Protein AF-A0A6I9PYE1-F1 (afdb_monomer)

Nearest PDB structures (foldseek):
  6dks-assembly1_G  TM=9.688E-01  e=2.027E-34  Mus musculus
  4j2x-assembly1_A  TM=9.745E-01  e=4.101E-34  Mus musculus
  7rti-assembly1_C  TM=9.726E-01  e=7.380E-34  Mus musculus
  6wqu-assembly1_C  TM=9.662E-01  e=8.300E-34  Mus musculus
  5e24-assembly2_E  TM=9.401E-01  e=1.253E-28  Drosophila melanogaster

Foldseek 3Di:
DDDDDPDPPDDDPDDDDDDPVNVVVCVVQVQDWDKDKDFDQAAAADEDPDFDWGPPFIKIFTDGNNLVVQLVVVVVVPDDNQQSDKWKWKDQPDPVDDTHTFDCVVHRMGTDGRDHHYPVDPDQKTWMWMWMDGSVRHGPGIDTHPIHGYDHDDDPDDDDVVCVSPDDDAFAWDWDWDDPPNDLQRIWTFDDDPNDTDTHSGDIDIAGHHDDPDPPVVVDPVLVVVLVCLQCVVVPVDGDPVSVVVSSVSCSVVVDPVPPVPVPDDDDDD

Secondary structure (DSSP, 8-state):
---------PPPPPPPPPPHHHHHHHHHH----EEEEE--SEEEPP-TT-----SSPPEEEEESTHHHHHHHHHHHTT--HHHHSEEEEEE-S-TTSPPEEE--TT-SEEE-TT----TT---SEE--EEEEEETT--EEEEEEPPPEEEESS---SPPPTT-GGGSPPTTEEE--EE-GGG-GGG-EEEEEETTEEEEESS----EEE---S-GGG---HHHHHHHHHSSSSS-SSS--HHHHHHHHHHHHHHT-GGGGGGS-------

Organism: NCBI:txid8208

pLDDT: mean 79.08, std 19.74, range [29.95, 97.75]

InterPro domains:
  IPR001751 S100/Calcium binding protein 7/8-like, conserved site [PS00303] (227-248)
  IPR002048 EF-hand domain [PS50222] (219-254)
  IPR002048 EF-hand domain [SM00054] (223-251)
  IPR008967 p53-like transcription factor, DNA-binding domain superfamily [SSF49417] (17-165)
  IPR011992 EF-hand domain pair [SSF47473] (212-262)
  IPR015350 Beta-trefoil DNA-binding domain [SM01268] (166-269)
  IPR015351 RBP-J/Cbf11/Cbf12, DNA binding [PF09271] (35-165)
  IPR015351 RBP-J/Cbf11/Cbf12, DNA binding [SM01267] (34-165)
  IPR018247 EF-Hand 1, calcium-binding site [PS00018] (232-244)
  IPR034325 S-100 [cd00213] (211-259)
  IPR036358 Beta-trefoil domain superfamily [SSF110217] (163-220)
  IPR037095 RBP-J/Cbf11, DNA binding domain superfamily [G3DSA:2.60.40.1450] (15-180)
  IPR040159 Suppressor of hairless-like [PTHR10665] (13-248)

Radius of gyration: 25.14 Å; Cα contacts (8 Å, |Δi|>4): 356; chains: 1; bounding box: 66×53×92 Å

Solvent-accessible surface area (backbone atoms only — not comparable to full-atom values): 16482 Å² total; per-residue (Å²): 136,82,85,81,82,81,75,78,78,78,77,76,78,77,85,81,77,89,46,74,65,60,52,53,53,44,73,73,66,64,56,45,70,42,81,45,72,50,64,55,63,54,40,54,44,13,58,87,89,52,81,40,47,42,76,66,46,34,31,44,34,60,40,56,62,20,52,58,56,49,33,57,48,37,44,74,74,69,41,52,74,67,32,43,35,68,42,39,28,42,29,67,76,50,91,92,51,79,62,45,78,42,72,36,82,101,38,57,49,33,67,48,68,79,47,62,45,56,61,86,59,81,63,63,56,44,36,42,36,38,42,33,26,28,55,71,68,48,75,74,46,77,46,72,44,72,73,23,37,56,38,79,68,87,78,89,62,86,79,55,79,91,52,55,89,80,55,86,57,65,74,38,73,48,71,52,70,48,57,56,92,80,36,77,88,54,35,26,16,43,25,75,57,95,94,38,80,44,73,30,77,85,52,69,36,77,42,74,42,70,74,75,94,46,76,81,73,61,80,45,72,66,57,52,50,50,55,59,55,54,36,42,78,84,66,80,85,62,73,45,77,67,28,49,51,48,48,56,49,52,50,56,53,71,74,34,77,84,58,64,73,76,81,68,80,72,89,75,85,130

Structure (mmCIF, N/CA/C/O backbone):
data_AF-A0A6I9PYE1-F1
#
_entry.id   AF-A0A6I9PYE1-F1
#
loop_
_atom_site.group_PDB
_atom_site.id
_atom_site.type_symbol
_atom_site.label_atom_id
_atom_site.label_alt_id
_atom_site.label_comp_id
_atom_site.label_asym_id
_atom_site.label_entity_id
_atom_site.label_seq_id
_atom_site.pdbx_PDB_ins_code
_atom_site.Cartn_x
_atom_site.Cartn_y
_atom_site.Cartn_z
_atom_site.occupancy
_atom_site.B_iso_or_equiv
_atom_site.auth_seq_id
_atom_site.auth_comp_id
_atom_site.auth_asym_id
_atom_site.auth_atom_id
_atom_site.pdbx_PDB_model_num
ATOM 1 N N . MET A 1 1 ? 6.463 28.218 51.437 1.00 40.19 1 MET A N 1
ATOM 2 C CA . MET A 1 1 ? 6.459 26.802 51.011 1.00 40.19 1 MET A CA 1
ATOM 3 C C . MET A 1 1 ? 5.217 26.577 50.171 1.00 40.19 1 MET A C 1
ATOM 5 O O . MET A 1 1 ? 4.123 26.737 50.693 1.00 40.19 1 MET A O 1
ATOM 9 N N . ALA A 1 2 ? 5.377 26.322 48.872 1.00 33.31 2 ALA A N 1
ATOM 10 C CA . ALA A 1 2 ? 4.262 25.962 47.998 1.00 33.31 2 ALA A CA 1
ATOM 11 C C . ALA A 1 2 ? 3.848 24.501 48.268 1.00 33.31 2 ALA A C 1
ATOM 13 O O . ALA A 1 2 ? 4.728 23.681 48.548 1.00 33.31 2 ALA A O 1
ATOM 14 N N . PRO A 1 3 ? 2.550 24.157 48.216 1.00 36.69 3 PRO A N 1
ATOM 15 C CA . PRO A 1 3 ? 2.106 22.791 48.445 1.00 36.69 3 PRO A CA 1
ATOM 16 C C . PRO A 1 3 ? 2.502 21.905 47.259 1.00 36.69 3 PRO A C 1
ATOM 18 O O . PRO A 1 3 ? 2.224 22.214 46.101 1.00 36.69 3 PRO A O 1
ATOM 21 N N . VAL A 1 4 ? 3.162 20.791 47.565 1.00 40.31 4 VAL A N 1
ATOM 22 C CA . VAL A 1 4 ? 3.481 19.734 46.605 1.00 40.31 4 VAL A CA 1
ATOM 23 C C . VAL A 1 4 ? 2.204 18.934 46.357 1.00 40.31 4 VAL A C 1
ATOM 25 O O . VAL A 1 4 ? 1.748 18.195 47.227 1.00 40.31 4 VAL A O 1
ATOM 28 N N . VAL A 1 5 ? 1.614 19.086 45.172 1.00 42.41 5 VAL A N 1
ATOM 29 C CA . VAL A 1 5 ? 0.536 18.213 44.698 1.00 42.41 5 VAL A CA 1
ATOM 30 C C . VAL A 1 5 ? 1.175 16.911 44.222 1.00 42.41 5 VAL A C 1
ATOM 32 O O . VAL A 1 5 ? 1.746 16.842 43.135 1.00 42.41 5 VAL A O 1
ATOM 35 N N . THR A 1 6 ? 1.105 15.866 45.043 1.00 43.72 6 THR A N 1
ATOM 36 C CA . THR A 1 6 ? 1.472 14.505 44.642 1.00 43.72 6 THR A CA 1
ATOM 37 C C . THR A 1 6 ? 0.325 13.895 43.835 1.00 43.72 6 THR A C 1
ATOM 39 O O . THR A 1 6 ? -0.567 13.230 44.357 1.00 43.72 6 THR A O 1
ATOM 42 N N . GLY A 1 7 ? 0.323 14.148 42.525 1.00 39.75 7 GLY A N 1
ATOM 43 C CA . GLY A 1 7 ? -0.554 13.441 41.595 1.00 39.75 7 GLY A CA 1
ATOM 44 C C . GLY A 1 7 ? -0.230 11.947 41.613 1.00 39.75 7 GLY A C 1
ATOM 45 O O . GLY A 1 7 ? 0.878 11.545 41.262 1.00 39.75 7 GLY A O 1
ATOM 46 N N . LYS A 1 8 ? -1.186 11.115 42.042 1.00 45.00 8 LYS A N 1
ATOM 47 C CA . LYS A 1 8 ? -1.098 9.658 41.901 1.00 45.00 8 LYS A CA 1
ATOM 48 C C . LYS A 1 8 ? -1.030 9.334 40.408 1.00 45.00 8 LYS A C 1
ATOM 50 O O . LYS A 1 8 ? -2.001 9.550 39.688 1.00 45.00 8 LYS A O 1
ATOM 55 N N . PHE A 1 9 ? 0.111 8.825 39.949 1.00 46.19 9 PHE A N 1
ATOM 56 C CA . PHE A 1 9 ? 0.217 8.198 38.636 1.00 46.19 9 PHE A CA 1
ATOM 57 C C . PHE A 1 9 ? -0.792 7.046 38.586 1.00 46.19 9 PHE A C 1
ATOM 59 O O . PHE A 1 9 ? -0.679 6.096 39.356 1.00 46.19 9 PHE A O 1
ATOM 66 N N . GLY A 1 10 ? -1.814 7.170 37.737 1.00 48.38 10 GLY A N 1
ATOM 67 C CA . GLY A 1 10 ? -2.832 6.140 37.562 1.00 48.38 10 GLY A CA 1
ATOM 68 C C . GLY A 1 10 ? -2.191 4.823 37.135 1.00 48.38 10 GLY A C 1
ATOM 69 O O . GLY A 1 10 ? -1.483 4.766 36.127 1.00 48.38 10 GLY A O 1
ATOM 70 N N . GLU A 1 11 ? -2.422 3.770 37.916 1.00 48.75 11 GLU A N 1
ATOM 71 C CA . GLU A 1 11 ? -2.054 2.405 37.556 1.00 48.75 11 GLU A CA 1
ATOM 72 C C . GLU A 1 11 ? -2.730 2.041 36.230 1.00 48.75 11 GLU A C 1
ATOM 74 O O . GLU A 1 11 ? -3.944 2.188 36.071 1.00 48.75 11 GLU A O 1
ATOM 79 N N . ARG A 1 12 ? -1.950 1.573 35.249 1.00 54.62 12 ARG A N 1
ATOM 80 C CA . ARG A 1 12 ? -2.529 1.003 34.029 1.00 54.62 12 ARG A CA 1
ATOM 81 C C . ARG A 1 12 ? -3.329 -0.243 34.431 1.00 54.62 12 ARG A C 1
ATOM 83 O O . ARG A 1 12 ? -2.751 -1.107 35.094 1.00 54.62 12 ARG A O 1
ATOM 90 N N . PRO A 1 13 ? -4.611 -0.366 34.042 1.00 62.09 13 PRO A N 1
ATOM 91 C CA . PRO A 1 13 ? -5.401 -1.544 34.370 1.00 62.09 13 PRO A CA 1
ATOM 92 C C . PRO A 1 13 ? -4.694 -2.809 33.880 1.00 62.09 13 PRO A C 1
ATOM 94 O O . PRO A 1 13 ? -4.136 -2.836 32.779 1.00 62.09 13 PRO A O 1
ATOM 97 N N . GLN A 1 14 ? -4.686 -3.848 34.719 1.00 68.38 14 GLN A N 1
ATOM 98 C CA . GLN A 1 14 ? -4.043 -5.112 34.374 1.00 68.38 14 GLN A CA 1
ATOM 99 C C . GLN A 1 14 ? -4.674 -5.698 33.100 1.00 68.38 14 GLN A C 1
ATOM 101 O O . GLN A 1 14 ? -5.897 -5.652 32.940 1.00 68.38 14 GLN A O 1
ATOM 106 N N . PRO A 1 15 ? -3.867 -6.262 32.185 1.00 80.62 15 PRO A N 1
ATOM 107 C CA . PRO A 1 15 ? -4.380 -6.818 30.943 1.00 80.62 15 PRO A CA 1
ATOM 108 C C . PRO A 1 15 ? -5.306 -8.008 31.226 1.00 80.62 15 PRO A C 1
ATOM 110 O O . PRO A 1 15 ? -4.900 -9.013 31.812 1.00 80.62 15 PRO A O 1
ATOM 113 N N . LEU A 1 16 ? -6.559 -7.904 30.782 1.00 88.19 16 LEU A N 1
ATOM 114 C CA . LEU A 1 16 ? -7.545 -8.979 30.885 1.00 88.19 16 LEU A CA 1
ATOM 115 C C . LEU A 1 16 ? -7.177 -10.125 29.931 1.00 88.19 16 LEU A C 1
ATOM 117 O O . LEU A 1 16 ? -6.894 -9.904 28.752 1.00 88.19 16 LEU A O 1
ATOM 121 N N . ARG A 1 17 ? -7.198 -11.368 30.426 1.00 92.88 17 ARG A N 1
ATOM 122 C CA . ARG A 1 17 ? -6.977 -12.557 29.586 1.00 92.88 17 ARG A CA 1
ATOM 123 C C . ARG A 1 17 ? -8.232 -12.865 28.765 1.00 92.88 17 ARG A C 1
ATOM 125 O O . ARG A 1 17 ? -9.351 -12.721 29.252 1.00 92.88 17 ARG A O 1
ATOM 132 N N . LEU A 1 18 ? -8.043 -13.342 27.534 1.00 95.00 18 LEU A N 1
ATOM 133 C CA . LEU A 1 18 ? -9.143 -13.744 26.655 1.00 95.00 18 LEU A CA 1
ATOM 134 C C . LEU A 1 18 ? -9.900 -14.946 27.244 1.00 95.00 18 LEU A C 1
ATOM 136 O O . LEU A 1 18 ? -9.310 -16.001 27.481 1.00 95.00 18 LEU A O 1
ATOM 140 N N . THR A 1 19 ? -11.210 -14.804 27.449 1.00 95.81 19 THR A N 1
ATOM 141 C CA . THR A 1 19 ? -12.070 -15.891 27.936 1.00 95.81 19 THR A CA 1
ATOM 142 C C . THR A 1 19 ? -12.594 -16.750 26.782 1.00 95.81 19 THR A C 1
ATOM 144 O O . THR A 1 19 ? -12.681 -16.313 25.631 1.00 95.81 19 THR A O 1
ATOM 147 N N . ARG A 1 20 ? -13.001 -17.991 27.085 1.00 96.19 20 ARG A N 1
ATOM 148 C CA . ARG A 1 20 ? -13.613 -18.897 26.095 1.00 96.19 20 ARG A CA 1
ATOM 149 C C . ARG A 1 20 ? -14.902 -18.322 25.500 1.00 96.19 20 ARG A C 1
ATOM 151 O O . ARG A 1 20 ? -15.187 -18.548 24.327 1.00 96.19 20 ARG A O 1
ATOM 158 N N . GLU A 1 21 ? -15.676 -17.597 26.302 1.00 96.12 21 GLU A N 1
ATOM 159 C CA . GLU A 1 21 ? -16.903 -16.933 25.862 1.00 96.12 21 GLU A CA 1
ATOM 160 C C . GLU A 1 21 ? -16.607 -15.766 24.916 1.00 96.12 21 GLU A C 1
ATOM 162 O O . GLU A 1 21 ? -17.164 -15.721 23.820 1.00 96.12 21 GLU A O 1
ATOM 167 N N . ALA A 1 22 ? -15.652 -14.898 25.268 1.00 94.12 22 ALA A N 1
ATOM 168 C CA . ALA A 1 22 ? -15.216 -13.807 24.399 1.00 94.12 22 ALA A CA 1
ATOM 169 C C . ALA A 1 22 ? -14.701 -14.332 23.047 1.00 94.12 22 ALA A C 1
ATOM 171 O O . ALA A 1 22 ? -15.071 -13.810 21.996 1.00 94.12 22 ALA A O 1
ATOM 172 N N . MET A 1 23 ? -13.925 -15.423 23.055 1.00 96.31 23 MET A N 1
ATOM 173 C CA . MET A 1 23 ? -13.458 -16.071 21.826 1.00 96.31 23 MET A CA 1
ATOM 174 C C . MET A 1 23 ? -14.610 -16.663 20.999 1.00 96.31 23 MET A C 1
ATOM 176 O O . MET A 1 23 ? -14.616 -16.553 19.775 1.00 96.31 23 MET A O 1
ATOM 180 N N . ARG A 1 24 ? -15.619 -17.266 21.645 1.00 96.75 24 ARG A N 1
ATOM 181 C CA . ARG A 1 24 ? -16.812 -17.779 20.952 1.00 96.75 24 ARG A CA 1
ATOM 182 C C . ARG A 1 24 ? -17.578 -16.651 20.260 1.00 96.75 24 ARG A C 1
ATOM 184 O O . ARG A 1 24 ? -18.009 -16.835 19.125 1.00 96.75 24 ARG A O 1
ATOM 191 N N . ASN A 1 25 ? -17.731 -15.506 20.919 1.00 94.50 25 ASN A N 1
ATOM 192 C CA . ASN A 1 25 ? -18.408 -14.341 20.348 1.00 94.50 25 ASN A CA 1
ATOM 193 C C . ASN A 1 25 ? -17.601 -13.753 19.182 1.00 94.50 25 ASN A C 1
ATOM 195 O O . ASN A 1 25 ? -18.156 -13.513 18.112 1.00 94.50 25 ASN A O 1
ATOM 199 N N . TYR A 1 26 ? -16.277 -13.650 19.333 1.00 94.69 26 TYR A N 1
ATOM 200 C CA . TYR A 1 26 ? -15.384 -13.243 18.249 1.00 94.69 26 TYR A CA 1
ATOM 201 C C . TYR A 1 26 ? -15.519 -14.139 17.008 1.00 94.69 26 TYR A C 1
ATOM 203 O O . TYR A 1 26 ? -15.674 -13.633 15.898 1.00 94.69 26 TYR A O 1
ATOM 211 N N . LEU A 1 27 ? -15.511 -15.466 17.177 1.00 95.44 27 LEU A N 1
ATOM 212 C CA . LEU A 1 27 ? -15.620 -16.406 16.056 1.00 95.44 27 LEU A CA 1
ATOM 213 C C . LEU A 1 27 ? -16.966 -16.325 15.323 1.00 95.44 27 LEU A C 1
ATOM 215 O O . LEU A 1 27 ? -17.006 -16.637 14.134 1.00 95.44 27 LEU A O 1
ATOM 219 N N . LYS A 1 28 ? -18.038 -15.908 16.011 1.00 94.12 28 LYS A N 1
ATOM 220 C CA . LYS A 1 28 ? -19.358 -15.678 15.408 1.00 94.12 28 LYS A CA 1
ATOM 221 C C . LYS A 1 28 ? -19.409 -14.382 14.599 1.00 94.12 28 LYS A C 1
ATOM 223 O O . LYS A 1 28 ? -19.992 -14.375 13.524 1.00 94.12 28 LYS A O 1
ATOM 228 N N . GLU A 1 29 ? -18.828 -13.298 15.112 1.00 91.75 29 GLU A N 1
ATOM 229 C CA . GLU A 1 29 ? -18.977 -11.965 14.510 1.00 91.75 29 GLU A CA 1
ATOM 230 C C . GLU A 1 29 ? -17.858 -11.568 13.541 1.00 91.75 29 GLU A C 1
ATOM 232 O O . GLU A 1 29 ? -18.112 -10.771 12.643 1.00 91.75 29 GLU A O 1
ATOM 237 N N . ARG A 1 30 ? -16.622 -12.053 13.743 1.00 90.81 30 ARG A N 1
ATOM 238 C CA . ARG A 1 30 ? -15.428 -11.709 12.938 1.00 90.81 30 ARG A CA 1
ATOM 239 C C . ARG A 1 30 ? -15.266 -10.202 12.685 1.00 90.81 30 ARG A C 1
ATOM 241 O O . ARG A 1 30 ? -14.981 -9.748 11.580 1.00 90.81 30 ARG A O 1
ATOM 248 N N . GLY A 1 31 ? -15.467 -9.406 13.734 1.00 91.62 31 GLY A N 1
ATOM 249 C CA . GLY A 1 31 ? -15.393 -7.943 13.688 1.00 91.62 31 GLY A CA 1
ATOM 250 C C . GLY A 1 31 ? -13.965 -7.391 13.672 1.00 91.62 31 GLY A C 1
ATOM 251 O O . GLY A 1 31 ? -13.666 -6.499 14.460 1.00 91.62 31 GLY A O 1
ATOM 252 N N . ASP A 1 32 ? -13.085 -7.932 12.831 1.00 94.62 32 ASP A N 1
ATOM 253 C CA . ASP A 1 32 ? -11.664 -7.583 12.794 1.00 94.62 32 ASP A CA 1
ATOM 254 C C . ASP A 1 32 ? -11.405 -6.158 12.265 1.00 94.62 32 ASP A C 1
ATOM 256 O O . ASP A 1 32 ? -12.150 -5.624 11.436 1.00 94.62 32 ASP A O 1
ATOM 260 N N . GLN A 1 33 ? -10.305 -5.559 12.729 1.00 95.62 33 GLN A N 1
ATOM 261 C CA . GLN A 1 33 ? -9.690 -4.360 12.151 1.00 95.62 33 GLN A CA 1
ATOM 262 C C . GLN A 1 33 ? -8.496 -4.799 11.307 1.00 95.62 33 GLN A C 1
ATOM 264 O O . GLN A 1 33 ? -7.481 -5.245 11.839 1.00 95.62 33 GLN A O 1
ATOM 269 N N . THR A 1 34 ? -8.617 -4.698 9.987 1.00 96.19 34 THR A N 1
ATOM 270 C CA . THR A 1 34 ? -7.561 -5.103 9.054 1.00 96.19 34 THR A CA 1
ATOM 271 C C . THR A 1 34 ? -6.919 -3.878 8.420 1.00 96.19 34 THR A C 1
ATOM 273 O O . THR A 1 34 ? -7.619 -3.016 7.891 1.00 96.19 34 THR A O 1
ATOM 276 N N . VAL A 1 35 ? -5.586 -3.827 8.433 1.00 96.88 35 VAL A N 1
ATOM 277 C CA . VAL A 1 35 ? -4.782 -2.869 7.664 1.00 96.88 35 VAL A CA 1
ATOM 278 C C . VAL A 1 35 ? -4.139 -3.619 6.505 1.00 96.88 35 VAL A C 1
ATOM 280 O O . VAL A 1 35 ? -3.405 -4.583 6.719 1.00 96.88 35 VAL A O 1
ATOM 283 N N . MET A 1 36 ? -4.391 -3.184 5.273 1.00 96.56 36 MET A N 1
ATOM 284 C CA . MET A 1 36 ? -3.771 -3.761 4.080 1.00 96.56 36 MET A CA 1
ATOM 285 C C . MET A 1 36 ? -2.894 -2.729 3.383 1.00 96.56 36 MET A C 1
ATOM 287 O O . MET A 1 36 ? -3.369 -1.670 2.987 1.00 96.56 36 MET A O 1
ATOM 291 N N . ILE A 1 37 ? -1.617 -3.066 3.201 1.00 97.44 37 ILE A N 1
ATOM 292 C CA . ILE A 1 37 ? -0.635 -2.239 2.495 1.00 97.44 37 ILE A CA 1
ATOM 293 C C . ILE A 1 37 ? -0.371 -2.883 1.131 1.00 97.44 37 ILE A C 1
ATOM 295 O O . ILE A 1 37 ? 0.295 -3.918 1.055 1.00 97.44 37 ILE A O 1
ATOM 299 N N . LEU A 1 38 ? -0.874 -2.283 0.052 1.00 97.06 38 LEU A N 1
ATOM 300 C CA . LEU A 1 38 ? -0.539 -2.705 -1.309 1.00 97.06 38 LEU A CA 1
ATOM 301 C C . LEU A 1 38 ? 0.615 -1.859 -1.844 1.00 97.06 38 LEU A C 1
ATOM 303 O O . LEU A 1 38 ? 0.643 -0.639 -1.694 1.00 97.06 38 LEU A O 1
ATOM 307 N N . HIS A 1 39 ? 1.588 -2.516 -2.466 1.00 97.75 39 HIS A N 1
ATOM 308 C CA . HIS A 1 39 ? 2.774 -1.872 -3.016 1.00 97.75 39 HIS A CA 1
ATOM 309 C C . HIS A 1 39 ? 3.424 -2.751 -4.092 1.00 97.75 39 HIS A C 1
ATOM 311 O O . HIS A 1 39 ? 3.204 -3.964 -4.148 1.00 97.75 39 HIS A O 1
ATOM 317 N N . ALA A 1 40 ? 4.275 -2.150 -4.923 1.00 97.06 40 ALA A N 1
ATOM 318 C CA . ALA A 1 40 ? 5.116 -2.888 -5.860 1.00 97.06 40 ALA A CA 1
ATOM 319 C C . ALA A 1 40 ? 6.219 -3.679 -5.130 1.00 97.06 40 ALA A C 1
ATOM 321 O O . ALA A 1 40 ? 6.727 -3.259 -4.088 1.00 97.06 40 ALA A O 1
ATOM 322 N N . LYS A 1 41 ? 6.647 -4.811 -5.702 1.00 96.25 41 LYS A N 1
ATOM 323 C CA . LYS A 1 41 ? 7.770 -5.616 -5.172 1.00 96.25 41 LYS A CA 1
ATOM 324 C C . LYS A 1 41 ? 9.144 -4.975 -5.399 1.00 96.25 41 LYS A C 1
ATOM 326 O O . LYS A 1 41 ? 10.119 -5.363 -4.758 1.00 96.25 41 LYS A O 1
ATOM 331 N N . VAL A 1 42 ? 9.231 -4.022 -6.322 1.00 95.31 42 VAL A N 1
ATOM 332 C CA . VAL A 1 42 ? 10.467 -3.336 -6.701 1.00 95.31 42 VAL A CA 1
ATOM 333 C C . VAL A 1 42 ? 10.254 -1.827 -6.692 1.00 95.31 42 VAL A C 1
ATOM 335 O O . VAL A 1 42 ? 9.147 -1.358 -6.945 1.00 95.31 42 VAL A O 1
ATOM 338 N N . ALA A 1 43 ? 11.318 -1.073 -6.435 1.00 96.69 43 ALA A N 1
ATOM 339 C CA . ALA A 1 43 ? 11.322 0.380 -6.529 1.00 96.69 43 ALA A CA 1
ATOM 340 C C . ALA A 1 43 ? 12.578 0.864 -7.254 1.00 96.69 43 ALA A C 1
ATOM 342 O O . ALA A 1 43 ? 13.690 0.414 -6.966 1.00 96.69 43 ALA A O 1
ATOM 343 N N . GLN A 1 44 ? 12.398 1.789 -8.197 1.00 95.50 44 GLN A N 1
ATOM 344 C CA . GLN A 1 44 ? 13.509 2.417 -8.898 1.00 95.50 44 GLN A CA 1
ATOM 345 C C . GLN A 1 44 ? 14.088 3.549 -8.052 1.00 95.50 44 GLN A C 1
ATOM 347 O O . GLN A 1 44 ? 13.350 4.415 -7.588 1.00 95.50 44 GLN A O 1
ATOM 352 N N . LYS A 1 45 ? 15.410 3.559 -7.880 1.00 94.81 45 LYS A N 1
ATOM 353 C CA . LYS A 1 45 ? 16.090 4.642 -7.167 1.00 94.81 45 LYS A CA 1
ATOM 354 C C . LYS A 1 45 ? 16.112 5.943 -7.967 1.00 94.81 45 LYS A C 1
ATOM 356 O O . LYS A 1 45 ? 16.323 5.942 -9.181 1.00 94.81 45 LYS A O 1
ATOM 361 N N . SER A 1 46 ? 15.945 7.039 -7.248 1.00 94.62 46 SER A N 1
ATOM 362 C CA . SER A 1 46 ? 16.255 8.400 -7.668 1.00 94.62 46 SER A CA 1
ATOM 363 C C . SER A 1 46 ? 17.767 8.624 -7.690 1.00 94.62 46 SER A C 1
ATOM 365 O O . SER A 1 46 ? 18.471 8.010 -6.894 1.00 94.62 46 SER A O 1
ATOM 367 N N . TYR A 1 47 ? 18.261 9.491 -8.575 1.00 93.69 47 TYR A N 1
ATOM 368 C CA . TYR A 1 47 ? 19.678 9.860 -8.640 1.00 93.69 47 TYR A CA 1
ATOM 369 C C . TYR A 1 47 ? 19.840 11.375 -8.540 1.00 93.69 47 TYR A C 1
ATOM 371 O O . TYR A 1 47 ? 19.168 12.116 -9.264 1.00 93.69 47 TYR A O 1
ATOM 379 N N . GLY A 1 48 ? 20.749 11.828 -7.675 1.00 93.62 48 GLY A N 1
ATOM 380 C CA . GLY A 1 48 ? 20.972 13.254 -7.447 1.00 93.62 48 GLY A CA 1
ATOM 381 C C . GLY A 1 48 ? 19.697 13.927 -6.937 1.00 93.62 48 GLY A C 1
ATOM 382 O O . GLY A 1 48 ? 19.082 13.460 -5.982 1.00 93.62 48 GLY A O 1
ATOM 383 N N . ASN A 1 49 ? 19.269 14.998 -7.606 1.00 92.81 49 ASN A N 1
ATOM 384 C CA . ASN A 1 49 ? 18.083 15.765 -7.208 1.00 92.81 49 ASN A CA 1
ATOM 385 C C . ASN A 1 49 ? 16.776 15.286 -7.875 1.00 92.81 49 ASN A C 1
ATOM 387 O O . ASN A 1 49 ? 15.708 15.829 -7.588 1.00 92.81 49 ASN A O 1
ATOM 391 N N . GLU A 1 50 ? 16.827 14.291 -8.771 1.00 92.12 50 GLU A N 1
ATOM 392 C CA . GLU A 1 50 ? 15.623 13.737 -9.405 1.00 92.12 50 GLU A CA 1
ATOM 393 C C . GLU A 1 50 ? 14.747 13.012 -8.369 1.00 92.12 50 GLU A C 1
ATOM 395 O O . GLU A 1 50 ? 15.258 12.323 -7.491 1.00 92.12 50 GLU A O 1
ATOM 400 N N . LYS A 1 51 ? 13.415 13.089 -8.495 1.00 92.94 51 LYS A N 1
ATOM 401 C CA . LYS A 1 51 ? 12.479 12.294 -7.684 1.00 92.94 51 LYS A CA 1
ATOM 402 C C . LYS A 1 51 ? 11.695 11.316 -8.555 1.00 92.94 51 LYS A C 1
ATOM 404 O O . LYS A 1 51 ? 10.740 11.690 -9.232 1.00 92.94 51 LYS A O 1
ATOM 409 N N . ARG A 1 52 ? 12.083 10.039 -8.515 1.00 93.88 52 ARG A N 1
ATOM 410 C CA . ARG A 1 52 ? 11.357 8.928 -9.141 1.00 93.88 52 ARG A CA 1
ATOM 411 C C . ARG A 1 52 ? 10.370 8.347 -8.142 1.00 93.88 52 ARG A C 1
ATOM 413 O O . ARG A 1 52 ? 10.721 7.497 -7.326 1.00 93.88 52 ARG A O 1
ATOM 420 N N . PHE A 1 53 ? 9.137 8.837 -8.197 1.00 95.62 53 PHE A N 1
ATOM 421 C CA . PHE A 1 53 ? 8.086 8.341 -7.318 1.00 95.62 53 PHE A CA 1
ATOM 422 C C . PHE A 1 53 ? 7.758 6.872 -7.593 1.00 95.62 53 PHE A C 1
ATOM 424 O O . PHE A 1 53 ? 7.791 6.414 -8.740 1.00 95.62 53 PHE A O 1
ATOM 431 N N . PHE A 1 54 ? 7.425 6.137 -6.535 1.00 96.38 54 PHE A N 1
ATOM 432 C CA . PHE A 1 54 ? 7.010 4.743 -6.632 1.00 96.38 54 PHE A CA 1
ATOM 433 C C . PHE A 1 54 ? 5.749 4.611 -7.490 1.00 96.38 54 PHE A C 1
ATOM 435 O O . PHE A 1 54 ? 4.791 5.369 -7.343 1.00 96.38 54 PHE A O 1
ATOM 442 N N . CYS A 1 55 ? 5.766 3.646 -8.409 1.00 95.25 55 CYS A N 1
ATOM 443 C CA . CYS A 1 55 ? 4.682 3.417 -9.353 1.00 95.25 55 CYS A CA 1
ATOM 444 C C . CYS A 1 55 ? 4.435 1.904 -9.515 1.00 95.25 55 CYS A C 1
ATOM 446 O O . CYS A 1 55 ? 5.372 1.193 -9.887 1.00 95.25 55 CYS A O 1
ATOM 448 N N . PRO A 1 56 ? 3.212 1.411 -9.236 1.00 96.25 56 PRO A N 1
ATOM 449 C CA . PRO A 1 56 ? 2.075 2.159 -8.682 1.00 96.25 56 PRO A CA 1
ATOM 450 C C . PRO A 1 56 ? 2.357 2.727 -7.273 1.00 96.25 56 PRO A C 1
ATOM 452 O O . PRO A 1 56 ? 3.221 2.200 -6.564 1.00 96.25 56 PRO A O 1
ATOM 455 N N . PRO A 1 57 ? 1.680 3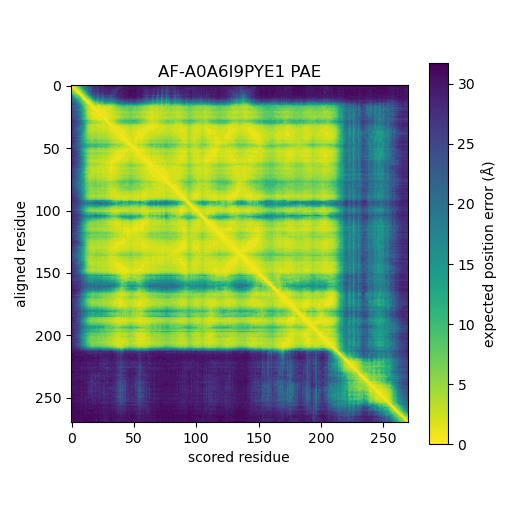.819 -6.868 1.00 97.00 57 PRO A N 1
ATOM 456 C CA . PRO A 1 57 ? 1.884 4.417 -5.555 1.00 97.00 57 PRO A CA 1
ATOM 457 C C . PRO A 1 57 ? 1.427 3.436 -4.466 1.00 97.00 57 PRO A C 1
ATOM 459 O O . PRO A 1 57 ? 0.323 2.894 -4.583 1.00 97.00 57 PRO A O 1
ATOM 462 N N . PRO A 1 58 ? 2.221 3.206 -3.402 1.00 97.62 58 PRO A N 1
ATOM 463 C CA . PRO A 1 58 ? 1.777 2.386 -2.287 1.00 97.62 58 PRO A CA 1
ATOM 464 C C . PRO A 1 58 ? 0.474 2.912 -1.704 1.00 97.62 58 PRO A C 1
ATOM 466 O O . PRO A 1 58 ? 0.273 4.126 -1.622 1.00 97.62 58 PRO A O 1
ATOM 469 N N . CYS A 1 59 ? -0.397 2.014 -1.277 1.00 95.44 59 CYS A N 1
ATOM 470 C CA . CYS A 1 59 ? -1.677 2.396 -0.718 1.00 95.44 59 CYS A CA 1
ATOM 471 C C . CYS A 1 59 ? -2.063 1.562 0.493 1.00 95.44 59 CYS A C 1
ATOM 473 O O . CYS A 1 59 ? -1.701 0.391 0.610 1.00 95.44 59 CYS A O 1
ATOM 475 N N . VAL A 1 60 ? -2.793 2.204 1.397 1.00 96.69 60 VAL A N 1
ATOM 476 C CA . VAL A 1 60 ? -3.224 1.645 2.674 1.00 96.69 60 VAL A CA 1
ATOM 477 C C . VAL A 1 60 ? -4.742 1.588 2.678 1.00 96.69 60 VAL A C 1
ATOM 479 O O . VAL A 1 60 ? -5.383 2.600 2.407 1.00 96.69 60 VAL A O 1
ATOM 482 N N . TYR A 1 61 ? -5.293 0.415 2.985 1.00 95.31 61 TYR A N 1
ATOM 483 C CA . TYR A 1 61 ? -6.724 0.174 3.143 1.00 95.31 61 TYR A CA 1
ATOM 484 C C . TYR A 1 61 ? -7.046 -0.216 4.584 1.00 95.31 61 TYR A C 1
ATOM 486 O O . TYR A 1 61 ? -6.361 -1.062 5.165 1.00 95.31 61 TYR A O 1
ATOM 494 N N . LEU A 1 62 ? -8.125 0.350 5.117 1.00 95.12 62 LEU A N 1
ATOM 495 C CA . LEU A 1 62 ? -8.739 -0.043 6.380 1.00 95.12 62 LEU A CA 1
ATOM 496 C C . LEU A 1 62 ? -9.959 -0.911 6.073 1.00 95.12 62 LEU A C 1
ATOM 498 O O . LEU A 1 62 ? -10.971 -0.432 5.571 1.00 95.12 62 LEU A O 1
ATOM 502 N N . MET A 1 63 ? -9.849 -2.212 6.322 1.00 93.75 63 MET A N 1
ATOM 503 C CA . MET A 1 63 ? -10.890 -3.192 6.009 1.00 93.75 63 MET A CA 1
ATOM 504 C C . MET A 1 63 ? -11.444 -3.840 7.276 1.00 93.75 63 MET A C 1
ATOM 506 O O . MET A 1 63 ? -10.762 -3.928 8.297 1.00 93.75 63 MET A O 1
ATOM 510 N N . GLY A 1 64 ? -12.670 -4.350 7.176 1.00 93.44 64 GLY A N 1
ATOM 511 C CA . GLY A 1 64 ? -13.362 -5.026 8.269 1.00 93.44 64 GLY A CA 1
ATOM 512 C C . GLY A 1 64 ? -14.253 -4.087 9.080 1.00 93.44 64 GLY A C 1
ATOM 513 O O . GLY A 1 64 ? -13.963 -2.905 9.271 1.00 93.44 64 GLY A O 1
ATOM 514 N N . SER A 1 65 ? -15.368 -4.627 9.573 1.00 93.38 65 SER A N 1
ATOM 515 C CA . SER A 1 65 ? -16.355 -3.871 10.354 1.00 93.38 65 SER A CA 1
ATOM 516 C C . SER A 1 65 ? -15.825 -3.417 11.717 1.00 93.38 65 SER A C 1
ATOM 518 O O . SER A 1 65 ? -16.458 -2.589 12.372 1.00 93.38 65 SER A O 1
ATOM 520 N N . GLY A 1 66 ? -14.681 -3.952 12.160 1.00 94.94 66 GLY A N 1
ATOM 521 C CA . GLY A 1 66 ? -14.058 -3.596 13.428 1.00 94.94 66 GLY A CA 1
ATOM 522 C C . GLY A 1 66 ? -13.682 -2.120 13.525 1.00 94.94 66 GLY A C 1
ATOM 523 O O . GLY A 1 66 ? -13.790 -1.554 14.606 1.00 94.94 66 GLY A O 1
ATOM 524 N N . TRP A 1 67 ? -13.320 -1.474 12.410 1.00 94.62 67 TRP A N 1
ATOM 525 C CA . TRP A 1 67 ? -13.001 -0.039 12.394 1.00 94.62 6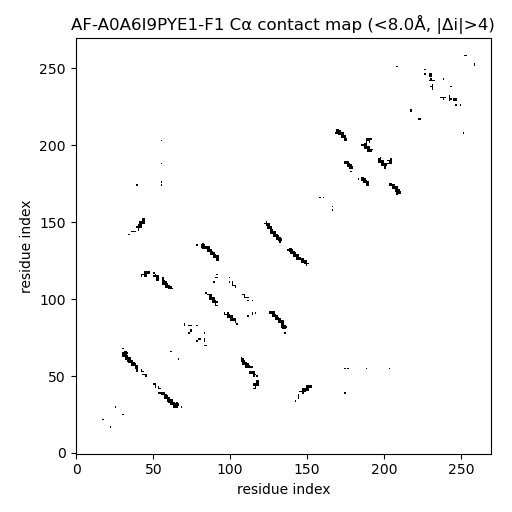7 TRP A CA 1
ATOM 526 C C . TRP A 1 67 ? -14.217 0.812 12.757 1.00 94.62 67 TRP A C 1
ATOM 528 O O . TRP A 1 67 ? -14.129 1.690 13.611 1.00 94.62 67 TRP A O 1
ATOM 538 N N . LYS A 1 68 ? -15.378 0.489 12.172 1.00 92.94 68 LYS A N 1
ATOM 539 C CA . LYS A 1 68 ? -16.643 1.163 12.482 1.00 92.94 68 LYS A CA 1
ATOM 540 C C . LYS A 1 68 ? -17.066 0.907 13.931 1.00 92.94 68 LYS A C 1
ATOM 542 O O . LYS A 1 68 ? -17.340 1.857 14.653 1.00 92.94 68 LYS A O 1
ATOM 547 N N . LYS A 1 69 ? -17.033 -0.357 14.379 1.00 93.19 69 LYS A N 1
ATOM 548 C CA . LYS A 1 69 ? -17.345 -0.725 15.774 1.00 93.19 69 LYS A CA 1
ATOM 549 C C . LYS A 1 69 ? -16.446 0.013 16.772 1.00 93.19 69 LYS A C 1
ATOM 551 O O . LYS A 1 69 ? -16.915 0.423 17.830 1.00 93.19 69 LYS A O 1
ATOM 556 N N . LYS A 1 70 ? -15.159 0.176 16.444 1.00 93.94 70 LYS A N 1
ATOM 557 C CA . LYS A 1 70 ? -14.199 0.875 17.299 1.00 93.94 70 LYS A CA 1
ATOM 558 C C . LYS A 1 70 ? -14.458 2.382 17.342 1.00 93.94 70 LYS A C 1
ATOM 560 O O . LYS A 1 70 ? -14.426 2.937 18.436 1.00 93.94 70 LYS A O 1
ATOM 565 N N . LYS A 1 71 ? -14.781 3.009 16.205 1.00 93.00 71 LYS A N 1
ATOM 566 C CA . LYS A 1 71 ? -15.212 4.417 16.148 1.00 93.00 71 LYS A CA 1
ATOM 567 C C . LYS A 1 71 ? -16.446 4.653 17.028 1.00 93.00 71 LYS A C 1
ATOM 569 O O . LYS A 1 71 ? -16.377 5.450 17.954 1.00 93.00 71 LYS A O 1
ATOM 574 N N . GLU A 1 72 ? -17.508 3.867 16.836 1.00 94.19 72 GLU A N 1
ATOM 575 C CA . GLU A 1 72 ? -18.746 3.959 17.633 1.00 94.19 72 GLU A CA 1
ATOM 576 C C . GLU A 1 72 ? -18.502 3.728 19.133 1.00 94.19 72 GLU A C 1
ATOM 578 O O . GLU A 1 72 ? -19.143 4.345 19.980 1.00 94.19 72 GLU A O 1
ATOM 583 N N . GLN A 1 73 ? -17.580 2.825 19.491 1.00 93.75 73 GLN A N 1
ATOM 584 C CA . GLN A 1 73 ? -17.184 2.631 20.885 1.00 93.75 73 GLN A CA 1
ATOM 585 C C . GLN A 1 73 ? -16.541 3.899 21.459 1.00 93.75 73 GLN A C 1
ATOM 587 O O . GLN A 1 73 ? -16.944 4.335 22.529 1.00 93.75 73 GLN A O 1
ATOM 592 N N . MET A 1 74 ? -15.571 4.490 20.757 1.00 94.12 74 MET A N 1
ATOM 593 C CA . MET A 1 74 ? -14.872 5.690 21.228 1.00 94.12 74 MET A CA 1
ATOM 594 C C . MET A 1 74 ? -15.819 6.884 21.370 1.00 94.12 74 MET A C 1
ATOM 596 O O . MET A 1 74 ? -15.707 7.637 22.330 1.00 94.12 74 MET A O 1
ATOM 600 N N . GLU A 1 75 ? -16.780 7.026 20.459 1.00 93.56 75 GLU A N 1
ATOM 601 C CA . GLU A 1 75 ? -17.819 8.060 20.540 1.00 93.56 75 GLU A CA 1
ATOM 602 C C . GLU A 1 75 ? -18.743 7.852 21.749 1.00 93.56 75 GLU A C 1
ATOM 604 O O . GLU A 1 75 ? -19.055 8.807 22.458 1.00 93.56 75 GLU A O 1
ATOM 609 N N . ARG A 1 76 ? -19.122 6.600 22.057 1.00 95.00 76 ARG A N 1
ATOM 610 C CA . ARG A 1 76 ? -19.858 6.275 23.295 1.00 95.00 76 ARG A CA 1
ATOM 611 C C . ARG A 1 76 ? -19.050 6.561 24.560 1.00 95.00 76 ARG A C 1
ATOM 613 O O . ARG A 1 76 ? -19.637 6.935 25.570 1.00 95.00 76 ARG A O 1
ATOM 620 N N . ASP A 1 77 ? -17.731 6.407 24.489 1.00 93.88 77 ASP A N 1
ATOM 621 C CA . ASP A 1 77 ? -16.800 6.719 25.577 1.00 93.88 77 ASP A CA 1
ATOM 622 C C . ASP A 1 77 ? -16.504 8.239 25.680 1.00 93.88 77 ASP A C 1
ATOM 624 O O . ASP A 1 77 ? -15.740 8.661 26.548 1.00 93.88 77 ASP A O 1
ATOM 628 N N . GLY A 1 78 ? -17.121 9.072 24.827 1.00 93.38 78 GLY A N 1
ATOM 629 C CA . GLY A 1 78 ? -17.067 10.536 24.883 1.00 93.38 78 GLY A CA 1
ATOM 630 C C . GLY A 1 78 ? -16.055 11.202 23.945 1.00 93.38 78 GLY A C 1
ATOM 631 O O . GLY A 1 78 ? -15.882 12.416 24.025 1.00 93.38 78 GLY A O 1
ATOM 632 N N . CYS A 1 79 ? -15.385 10.453 23.060 1.00 93.44 79 CYS A N 1
ATOM 633 C CA . CYS A 1 79 ? -14.511 11.038 22.039 1.00 93.44 79 CYS A CA 1
ATOM 634 C C . CYS A 1 79 ? -15.320 11.737 20.937 1.00 93.44 79 CYS A C 1
ATOM 636 O O . CYS A 1 79 ? -16.343 11.235 20.474 1.00 93.44 79 CYS A O 1
ATOM 638 N N . SER A 1 80 ? -14.807 12.864 20.452 1.00 93.44 80 SER A N 1
ATOM 639 C CA . SER A 1 80 ? -15.308 13.529 19.248 1.00 93.44 80 SER A CA 1
ATOM 640 C C . SER A 1 80 ? -15.022 12.726 17.968 1.00 93.44 80 SER A C 1
ATOM 642 O O . SER A 1 80 ? -14.233 11.773 17.945 1.00 93.44 80 SER A O 1
ATOM 644 N N . GLU A 1 81 ? -15.628 13.140 16.853 1.00 89.31 81 GLU A N 1
ATOM 645 C CA . GLU A 1 81 ? -15.365 12.533 15.543 1.00 89.31 81 GLU A CA 1
ATOM 646 C C . GLU A 1 81 ? -13.891 12.676 15.117 1.00 89.31 81 GLU A C 1
ATOM 648 O O . GLU A 1 81 ? -13.310 11.740 14.570 1.00 89.31 81 GLU A O 1
ATOM 653 N N . GLN A 1 82 ? -13.255 13.813 15.415 1.00 89.75 82 GLN A N 1
ATOM 654 C CA . GLN A 1 82 ? -11.838 14.029 15.104 1.00 89.75 82 GLN A CA 1
ATOM 655 C C . GLN A 1 82 ? -10.929 13.123 15.942 1.00 89.75 82 GLN A C 1
ATOM 657 O O . GLN A 1 82 ? -9.940 12.596 15.442 1.00 89.75 82 GLN A O 1
ATOM 662 N N . GLU A 1 83 ? -11.280 12.898 17.207 1.00 92.12 83 GLU A N 1
ATOM 663 C CA . GLU A 1 83 ? -10.514 12.061 18.132 1.00 92.12 83 GLU A CA 1
ATOM 664 C C . GLU A 1 83 ? -10.608 10.565 17.824 1.00 92.12 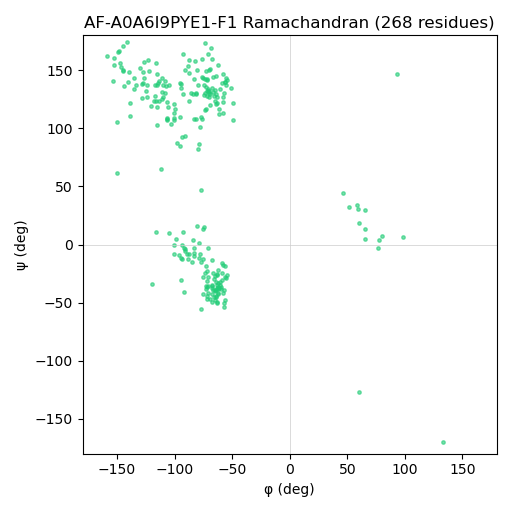83 GLU A C 1
ATOM 666 O O . GLU A 1 83 ? -9.650 9.828 18.067 1.00 92.12 83 GLU A O 1
ATOM 671 N N . SER A 1 84 ? -11.745 10.119 17.287 1.00 91.38 84 SER A N 1
ATOM 672 C CA . SER A 1 84 ? -11.994 8.723 16.906 1.00 91.38 84 SER A CA 1
ATOM 673 C C . SER A 1 84 ? -11.531 8.380 15.484 1.00 91.38 84 SER A C 1
ATOM 675 O O . SER A 1 84 ? -11.502 7.203 15.111 1.00 91.38 84 SER A O 1
ATOM 677 N N . GLN A 1 85 ? -11.115 9.374 14.695 1.00 90.94 85 GLN A N 1
ATOM 678 C CA . GLN A 1 85 ? -10.619 9.179 13.336 1.00 90.94 85 GLN A CA 1
ATOM 679 C C . GLN A 1 85 ? -9.209 8.547 13.333 1.00 90.94 85 GLN A C 1
ATOM 681 O O . GLN A 1 85 ? -8.303 9.046 14.008 1.00 90.94 85 GLN A O 1
ATOM 686 N N . PRO A 1 86 ? -8.976 7.473 12.552 1.00 93.12 86 PRO A N 1
ATOM 687 C CA . PRO A 1 86 ? -7.636 6.940 12.332 1.00 93.12 86 PRO A CA 1
ATOM 688 C C . PRO A 1 86 ? -6.773 7.875 11.476 1.00 93.12 86 PRO A C 1
ATOM 690 O O . PRO A 1 86 ? -7.145 8.254 10.363 1.00 93.12 86 PRO A O 1
ATOM 693 N N . CYS A 1 87 ? -5.571 8.153 11.966 1.00 93.25 87 CYS A N 1
ATOM 694 C CA . CYS A 1 87 ? -4.499 8.862 11.283 1.00 93.25 87 CYS A CA 1
ATOM 695 C C . CYS A 1 87 ? -3.386 7.875 10.916 1.00 93.25 87 CYS A C 1
ATOM 697 O O . CYS A 1 87 ? -3.041 6.991 11.704 1.00 93.25 87 CYS A O 1
ATOM 699 N N . ALA A 1 88 ? -2.795 8.026 9.728 1.00 95.50 88 ALA A N 1
ATOM 700 C CA . ALA A 1 88 ? -1.707 7.168 9.272 1.00 95.50 88 ALA A CA 1
ATOM 701 C C . ALA A 1 88 ? -0.572 7.975 8.638 1.00 95.50 88 ALA A C 1
ATOM 703 O O . ALA A 1 88 ? -0.798 8.952 7.929 1.00 95.50 88 ALA A O 1
ATOM 704 N N . PHE A 1 89 ? 0.657 7.527 8.865 1.00 96.00 89 PHE A N 1
ATOM 705 C CA . PHE A 1 89 ? 1.877 8.082 8.292 1.00 96.00 89 PHE A CA 1
ATOM 706 C C . PHE A 1 89 ? 2.664 6.955 7.646 1.00 96.00 89 PHE A C 1
ATOM 708 O O . PHE A 1 89 ? 2.767 5.876 8.224 1.00 96.00 89 PHE A O 1
ATOM 715 N N . ILE A 1 90 ? 3.246 7.191 6.475 1.00 96.94 90 ILE A N 1
ATOM 716 C CA . ILE A 1 90 ? 4.014 6.191 5.735 1.00 96.94 90 ILE A CA 1
ATOM 717 C C . ILE A 1 90 ? 5.429 6.679 5.440 1.00 96.94 90 ILE A C 1
ATOM 719 O O . ILE A 1 90 ? 5.641 7.816 5.029 1.00 96.94 90 ILE A O 1
ATOM 723 N N . GLY A 1 91 ? 6.413 5.804 5.614 1.00 96.31 91 GLY A N 1
ATOM 724 C CA . GLY A 1 91 ? 7.807 6.086 5.280 1.00 96.31 91 GLY A CA 1
ATOM 725 C C . GLY A 1 91 ? 8.539 4.858 4.752 1.00 96.31 91 GLY A C 1
ATOM 726 O O . GLY A 1 91 ? 8.037 3.739 4.819 1.00 96.31 91 GLY A O 1
ATOM 727 N N . ILE A 1 92 ? 9.756 5.063 4.248 1.00 94.81 92 ILE A N 1
ATOM 728 C CA . ILE A 1 92 ? 10.627 3.997 3.713 1.00 94.81 92 ILE A CA 1
ATOM 729 C C . ILE A 1 92 ? 11.596 3.418 4.765 1.00 94.81 92 ILE A C 1
ATOM 731 O O . ILE A 1 92 ? 12.552 2.710 4.428 1.00 94.81 92 ILE A O 1
ATOM 735 N N . GLY A 1 93 ? 11.396 3.769 6.040 1.00 84.75 93 GLY A N 1
ATOM 736 C CA . GLY A 1 93 ? 12.227 3.319 7.160 1.00 84.75 93 GLY A CA 1
ATOM 737 C C . GLY A 1 93 ? 13.671 3.831 7.117 1.00 84.75 93 GLY A C 1
ATOM 738 O O . GLY A 1 93 ? 14.568 3.107 7.537 1.00 84.75 93 GLY A O 1
ATOM 739 N N . ASN A 1 94 ? 13.905 5.013 6.540 1.00 79.38 94 ASN A N 1
ATOM 740 C CA . ASN A 1 94 ? 15.158 5.759 6.674 1.00 79.38 94 ASN A CA 1
ATOM 741 C C . ASN A 1 94 ? 14.891 6.966 7.592 1.00 79.38 94 ASN A C 1
ATOM 743 O O . ASN A 1 94 ? 13.854 7.604 7.434 1.00 79.38 94 ASN A O 1
ATOM 747 N N . SER A 1 95 ? 15.792 7.256 8.535 1.00 70.62 95 SER A N 1
ATOM 748 C CA . SER A 1 95 ? 15.716 8.421 9.428 1.00 70.62 95 SER A CA 1
ATOM 749 C C . SER A 1 95 ? 15.797 9.754 8.686 1.00 70.62 95 SER A C 1
ATOM 751 O O . SER A 1 95 ? 15.272 10.746 9.175 1.00 70.62 95 SER A O 1
ATOM 753 N N . ASP A 1 96 ? 16.418 9.770 7.505 1.00 74.94 96 ASP A N 1
ATOM 754 C CA . ASP A 1 96 ? 16.677 11.004 6.753 1.00 74.94 96 ASP A CA 1
ATOM 755 C C . ASP A 1 96 ? 15.447 11.526 5.994 1.00 74.94 96 ASP A C 1
ATOM 757 O O . ASP A 1 96 ? 15.469 12.628 5.449 1.00 74.94 96 ASP A O 1
ATOM 761 N N . GLN A 1 97 ? 14.383 10.724 5.900 1.00 79.44 97 GLN A N 1
ATOM 762 C CA . GLN A 1 97 ? 13.164 11.088 5.188 1.00 79.44 97 GLN A CA 1
ATOM 763 C C . GLN A 1 97 ? 11.974 11.057 6.142 1.00 79.44 97 GLN A C 1
ATOM 765 O O . GLN A 1 97 ? 11.622 10.005 6.678 1.00 79.44 97 GLN A O 1
ATOM 770 N N . GLU A 1 98 ? 11.329 12.211 6.308 1.00 86.75 98 GLU A N 1
ATOM 771 C CA . GLU A 1 98 ? 10.111 12.328 7.106 1.00 86.75 98 GLU A CA 1
ATOM 772 C C . GLU A 1 98 ? 9.000 11.413 6.583 1.00 86.75 98 GLU A C 1
ATOM 774 O O . GLU A 1 98 ? 8.864 11.159 5.379 1.00 86.75 98 GLU A O 1
ATOM 779 N N . MET A 1 99 ? 8.186 10.911 7.512 1.00 91.75 99 MET A N 1
ATOM 780 C CA . MET A 1 99 ? 7.016 10.126 7.152 1.00 91.75 99 MET A CA 1
ATOM 781 C C . MET A 1 99 ? 5.957 11.032 6.523 1.00 91.75 99 MET A C 1
ATOM 783 O O . MET A 1 99 ? 5.618 12.087 7.049 1.00 91.75 99 MET A O 1
ATOM 787 N N . GLN A 1 100 ? 5.388 10.584 5.413 1.00 93.62 100 GLN A N 1
ATOM 788 C CA . GLN A 1 100 ? 4.306 11.270 4.729 1.00 93.62 100 GLN A CA 1
ATOM 789 C C . GLN A 1 100 ? 2.968 10.957 5.404 1.00 93.62 100 GLN A C 1
ATOM 791 O O . GLN A 1 100 ? 2.625 9.787 5.574 1.00 93.62 100 GLN A O 1
ATOM 796 N N . GLN A 1 101 ? 2.179 11.983 5.721 1.00 94.44 101 GLN A N 1
ATOM 797 C CA . GLN A 1 101 ? 0.809 11.804 6.202 1.00 94.44 101 GLN A CA 1
ATOM 798 C C . GLN A 1 101 ? -0.092 11.235 5.095 1.00 94.44 101 GLN A C 1
ATOM 800 O O . GLN A 1 101 ? -0.069 11.688 3.947 1.00 94.44 101 GLN A O 1
ATOM 805 N N . LEU A 1 102 ? -0.900 10.240 5.452 1.00 93.69 102 LEU A N 1
ATOM 806 C CA . LEU A 1 102 ? -1.957 9.674 4.626 1.00 93.69 102 LEU A CA 1
ATOM 807 C C . LEU A 1 102 ? -3.298 10.249 5.082 1.00 93.69 102 LEU A C 1
ATOM 809 O O . LEU A 1 102 ? -3.690 10.074 6.234 1.00 93.69 102 LEU A O 1
ATOM 813 N N . ASN A 1 103 ? -4.009 10.912 4.171 1.00 89.12 103 ASN A N 1
ATOM 814 C CA . ASN A 1 103 ? -5.354 11.401 4.449 1.00 89.12 103 ASN A CA 1
ATOM 815 C C . ASN A 1 103 ? -6.376 10.260 4.279 1.00 89.12 103 ASN A C 1
ATOM 817 O O . ASN A 1 103 ? -6.638 9.827 3.154 1.00 89.12 103 ASN A O 1
ATOM 821 N N . LEU A 1 104 ? -6.912 9.779 5.403 1.00 85.56 104 LEU A N 1
ATOM 822 C CA . LEU A 1 104 ? -7.949 8.744 5.501 1.00 85.56 104 LEU A CA 1
ATOM 823 C C . LEU A 1 104 ? -9.331 9.331 5.867 1.00 85.56 104 LEU A C 1
ATOM 825 O O . LEU A 1 104 ? -10.258 8.589 6.184 1.00 85.56 104 LEU A O 1
ATOM 829 N N . GLU A 1 105 ? -9.493 10.655 5.856 1.00 75.69 105 GLU A N 1
ATOM 830 C CA . GLU A 1 105 ? -10.748 11.307 6.244 1.00 75.69 105 GLU A CA 1
ATOM 831 C C . GLU A 1 105 ? -11.882 10.919 5.288 1.00 75.69 105 GLU A C 1
ATOM 833 O O . GLU A 1 105 ? -11.792 11.085 4.068 1.00 75.69 105 GLU A O 1
ATOM 838 N N . GLY A 1 106 ? -12.948 10.337 5.846 1.00 71.69 106 GLY A N 1
ATOM 839 C CA . GLY A 1 106 ? -14.119 9.886 5.090 1.00 71.69 106 GLY A CA 1
ATOM 840 C C . GLY A 1 106 ? -13.857 8.743 4.099 1.00 71.69 106 GLY A C 1
ATOM 841 O O . GLY A 1 106 ? -14.765 8.363 3.359 1.00 71.69 106 GLY A O 1
ATOM 842 N N . LYS A 1 107 ? -12.639 8.182 4.058 1.00 82.81 107 LYS A N 1
ATOM 843 C CA . LYS A 1 107 ? -12.252 7.112 3.133 1.00 82.81 107 LYS A CA 1
ATOM 844 C C . LYS A 1 107 ? -11.512 6.002 3.860 1.00 82.81 107 LYS A C 1
ATOM 846 O O . 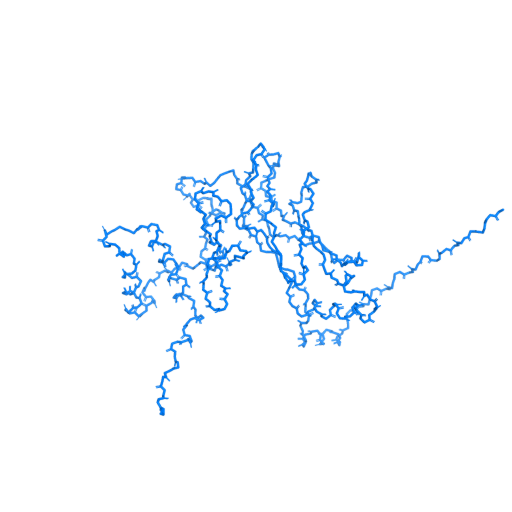LYS A 1 107 ? -10.550 6.227 4.580 1.00 82.81 107 LYS A O 1
ATOM 851 N N . ASN A 1 108 ? -11.851 4.765 3.527 1.00 88.81 108 ASN A N 1
ATOM 852 C CA . ASN A 1 108 ? -11.147 3.586 4.032 1.00 88.81 108 ASN A CA 1
ATOM 853 C C . ASN A 1 108 ? -9.839 3.294 3.268 1.00 88.81 108 ASN A C 1
ATOM 855 O O . ASN A 1 108 ? -9.332 2.176 3.322 1.00 88.81 108 ASN A O 1
ATOM 859 N N . TYR A 1 109 ? -9.318 4.261 2.506 1.00 92.38 109 TYR A N 1
ATOM 860 C CA . TYR A 1 109 ? -8.199 4.083 1.584 1.00 92.38 109 TYR A CA 1
ATOM 861 C C . TYR A 1 109 ? -7.417 5.380 1.364 1.00 92.38 109 TYR A C 1
ATOM 863 O O . TYR A 1 109 ? -8.013 6.443 1.183 1.00 92.38 109 TYR A O 1
ATOM 871 N N . CYS A 1 110 ? -6.088 5.275 1.279 1.00 94.56 110 CYS A N 1
ATOM 872 C CA . CYS A 1 110 ? -5.215 6.373 0.864 1.00 94.56 110 CYS A CA 1
ATOM 873 C C . CYS A 1 110 ? -3.987 5.886 0.075 1.00 94.56 110 CYS A C 1
ATOM 875 O O . CYS A 1 110 ? -3.499 4.775 0.281 1.00 94.56 110 CYS A O 1
ATOM 877 N N . THR A 1 111 ? -3.450 6.745 -0.799 1.00 94.19 111 THR A N 1
ATOM 878 C CA . THR A 1 111 ? -2.241 6.498 -1.609 1.00 94.19 111 THR A CA 1
ATOM 879 C C . THR A 1 111 ? -1.088 7.419 -1.235 1.00 94.19 111 THR A C 1
ATOM 881 O O . THR A 1 111 ? -1.267 8.634 -1.152 1.00 94.19 111 THR A O 1
ATOM 884 N N . ALA A 1 112 ? 0.122 6.876 -1.195 1.00 95.44 112 ALA A N 1
ATOM 885 C CA . ALA A 1 112 ? 1.366 7.608 -1.010 1.00 95.44 112 ALA A CA 1
ATOM 886 C C . ALA A 1 112 ? 2.020 7.932 -2.368 1.00 95.44 112 ALA A C 1
ATOM 888 O O . ALA A 1 112 ? 2.862 7.189 -2.873 1.00 95.44 112 ALA A O 1
ATOM 889 N N . LYS A 1 113 ? 1.603 9.033 -3.004 1.00 93.62 113 LYS A N 1
ATOM 890 C CA . LYS A 1 113 ? 2.000 9.371 -4.391 1.00 93.62 113 LYS A CA 1
ATOM 891 C C . LYS A 1 113 ? 3.412 9.944 -4.536 1.00 93.62 113 LYS A C 1
ATOM 893 O O . LYS A 1 113 ? 3.923 10.008 -5.649 1.00 93.62 113 LYS A O 1
ATOM 898 N N . THR A 1 114 ? 4.023 10.375 -3.436 1.00 93.88 114 THR A N 1
ATOM 899 C CA . THR A 1 114 ? 5.280 11.140 -3.439 1.00 93.88 114 THR A CA 1
ATOM 900 C C . THR A 1 114 ? 6.443 10.410 -2.769 1.00 93.88 114 THR A C 1
ATOM 902 O O . THR A 1 114 ? 7.494 11.007 -2.548 1.00 93.88 114 THR A O 1
ATOM 905 N N . LEU A 1 115 ? 6.293 9.117 -2.466 1.00 95.88 115 LEU A N 1
ATOM 906 C CA . LEU A 1 115 ? 7.388 8.303 -1.941 1.00 95.88 115 LEU A CA 1
ATOM 907 C C . LEU A 1 115 ? 8.409 7.989 -3.036 1.00 95.88 115 LEU A C 1
ATOM 909 O O . LEU A 1 115 ? 8.044 7.612 -4.148 1.00 95.88 115 LEU A O 1
ATOM 913 N N . TYR A 1 116 ? 9.688 8.116 -2.700 1.00 95.69 116 TYR A N 1
ATOM 914 C CA . TYR A 1 116 ? 10.834 7.766 -3.538 1.00 95.69 116 TYR A CA 1
ATOM 915 C C . TYR A 1 116 ? 11.985 7.290 -2.643 1.00 95.69 116 TYR A C 1
ATOM 917 O O . TYR A 1 116 ? 11.943 7.494 -1.433 1.00 95.69 116 TYR A O 1
ATOM 925 N N . ILE A 1 117 ? 13.015 6.676 -3.230 1.00 95.50 117 ILE A N 1
ATOM 926 C CA . ILE A 1 117 ? 14.254 6.300 -2.533 1.00 95.50 117 ILE A CA 1
ATOM 927 C C . ILE A 1 117 ? 15.457 6.925 -3.245 1.00 95.50 117 ILE A C 1
ATOM 929 O O . ILE A 1 117 ? 15.588 6.790 -4.461 1.00 95.50 117 ILE A O 1
ATOM 933 N N . SER A 1 118 ? 16.302 7.639 -2.501 1.00 94.25 118 SER A N 1
ATOM 934 C CA . SER A 1 118 ? 17.495 8.331 -3.019 1.00 94.25 118 SER A CA 1
ATOM 935 C C . SER A 1 118 ? 18.649 7.367 -3.318 1.00 94.25 118 SER A C 1
ATOM 937 O O . SER A 1 118 ? 18.710 6.266 -2.773 1.00 94.25 118 SER A O 1
ATOM 939 N N . ASP A 1 119 ? 19.610 7.777 -4.147 1.00 93.31 119 ASP A N 1
ATOM 940 C CA . ASP A 1 119 ? 20.850 7.040 -4.368 1.00 93.31 119 ASP A CA 1
ATOM 941 C C . ASP A 1 119 ? 21.858 7.150 -3.218 1.00 93.31 119 ASP A C 1
ATOM 943 O O . ASP A 1 119 ? 22.803 6.345 -3.172 1.00 93.31 119 ASP A O 1
ATOM 947 N N . SER A 1 120 ? 21.634 8.078 -2.281 1.00 92.44 120 SER A N 1
ATOM 948 C CA . SER A 1 120 ? 22.311 8.101 -0.980 1.00 92.44 120 SER A CA 1
ATOM 949 C C . SER A 1 120 ? 21.988 6.852 -0.156 1.00 92.44 120 SER A C 1
ATOM 951 O O . SER A 1 120 ? 22.873 6.321 0.512 1.00 92.44 120 SER A O 1
ATOM 953 N N . ASP A 1 121 ? 20.773 6.311 -0.291 1.00 93.50 121 ASP A N 1
ATOM 954 C CA . ASP A 1 121 ? 20.362 5.075 0.365 1.00 93.50 121 ASP A CA 1
ATOM 955 C C . ASP A 1 121 ? 21.034 3.859 -0.299 1.00 93.50 121 ASP A C 1
ATOM 957 O O . ASP A 1 121 ? 20.851 3.568 -1.488 1.00 93.50 121 ASP A O 1
ATOM 961 N N . LYS A 1 122 ? 21.868 3.149 0.470 1.00 93.12 122 LYS A N 1
ATOM 962 C CA . LYS A 1 122 ? 22.656 1.999 -0.011 1.00 93.12 122 LYS A CA 1
ATOM 963 C C . LYS A 1 122 ? 21.966 0.654 0.216 1.00 93.12 122 LYS A C 1
ATOM 965 O O . LYS A 1 122 ? 22.517 -0.386 -0.158 1.00 93.12 122 LYS A O 1
ATOM 970 N N . ARG A 1 123 ? 20.770 0.637 0.813 1.00 94.56 123 ARG A N 1
ATOM 971 C CA . ARG A 1 123 ? 20.040 -0.603 1.089 1.00 94.56 123 ARG A CA 1
ATOM 972 C C . ARG A 1 123 ? 19.620 -1.263 -0.225 1.00 94.56 123 ARG A C 1
ATOM 974 O O . ARG A 1 123 ? 19.030 -0.641 -1.102 1.00 94.56 123 ARG A O 1
ATOM 981 N N . LYS A 1 124 ? 19.885 -2.566 -0.361 1.00 94.75 124 LYS A N 1
ATOM 982 C CA . LYS A 1 124 ? 19.409 -3.362 -1.514 1.00 94.75 124 LYS A CA 1
ATOM 983 C C . LYS A 1 124 ? 17.907 -3.646 -1.443 1.00 94.75 124 LYS A C 1
ATOM 985 O O . LYS A 1 124 ? 17.271 -3.905 -2.462 1.00 94.75 124 LYS A O 1
ATOM 990 N N . HIS A 1 125 ? 17.360 -3.629 -0.231 1.00 96.12 125 HIS A N 1
ATOM 991 C CA . HIS A 1 125 ? 15.955 -3.866 0.047 1.00 96.12 125 HIS A CA 1
ATOM 992 C C . HIS A 1 125 ? 15.496 -2.991 1.210 1.00 96.12 125 HIS A C 1
ATOM 994 O O . HIS A 1 125 ? 16.275 -2.735 2.126 1.00 96.12 125 HIS A O 1
ATOM 1000 N N . PHE A 1 126 ? 14.226 -2.606 1.208 1.00 96.44 126 PHE A N 1
ATOM 1001 C CA . PHE A 1 126 ? 13.588 -1.889 2.311 1.00 96.44 126 PHE A CA 1
ATOM 1002 C C . PHE A 1 12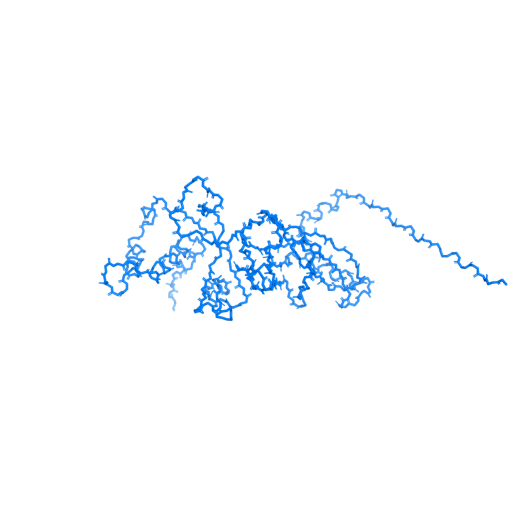6 ? 12.152 -2.389 2.509 1.00 96.44 126 PHE A C 1
ATOM 1004 O O . PHE A 1 126 ? 11.663 -3.222 1.745 1.00 96.44 126 PHE A O 1
ATOM 1011 N N . MET A 1 127 ? 11.484 -1.913 3.553 1.00 97.25 127 MET A N 1
ATOM 1012 C CA . MET A 1 127 ? 10.051 -2.106 3.781 1.00 97.25 127 MET A CA 1
ATOM 1013 C C . MET A 1 127 ? 9.432 -0.733 4.014 1.00 97.25 127 MET A C 1
ATOM 1015 O O . MET A 1 127 ? 10.092 0.160 4.549 1.00 97.25 127 MET A O 1
ATOM 1019 N N . LEU A 1 128 ? 8.180 -0.557 3.608 1.00 97.44 128 LEU A N 1
ATOM 1020 C CA . LEU A 1 128 ? 7.399 0.598 4.021 1.00 97.44 128 LEU A CA 1
ATOM 1021 C C . LEU A 1 128 ? 6.997 0.404 5.480 1.00 97.44 128 LEU A C 1
ATOM 1023 O O . LEU A 1 128 ? 6.686 -0.713 5.892 1.00 97.44 128 LEU A O 1
ATOM 1027 N N . SER A 1 129 ? 6.994 1.490 6.237 1.00 97.06 129 SER A N 1
ATOM 1028 C CA . SER A 1 129 ? 6.518 1.538 7.613 1.00 97.06 129 SER A CA 1
ATOM 1029 C C . SER A 1 129 ? 5.308 2.454 7.666 1.00 97.06 129 SER A C 1
ATOM 1031 O O . SER A 1 129 ? 5.423 3.626 7.307 1.00 97.06 129 SER A O 1
ATOM 1033 N N . VAL A 1 130 ? 4.159 1.911 8.061 1.00 97.25 130 VAL A N 1
ATOM 1034 C CA . VAL A 1 130 ? 2.911 2.649 8.257 1.00 97.25 130 VAL A CA 1
ATOM 1035 C C . VAL A 1 130 ? 2.661 2.768 9.753 1.00 97.25 130 VAL A C 1
ATOM 1037 O O . VAL A 1 130 ? 2.335 1.780 10.403 1.00 97.25 130 VAL A O 1
ATOM 1040 N N . LYS A 1 131 ? 2.830 3.967 10.304 1.00 96.44 131 LYS A N 1
ATOM 1041 C CA . LYS A 1 131 ? 2.519 4.272 11.703 1.00 96.44 131 LYS A CA 1
ATOM 1042 C C . LYS A 1 131 ? 1.095 4.803 11.788 1.00 96.44 131 LYS A C 1
ATOM 1044 O O . LYS A 1 131 ? 0.754 5.720 11.044 1.00 96.44 131 LYS A O 1
ATOM 1049 N N . MET A 1 132 ? 0.289 4.240 12.679 1.00 96.12 132 MET A N 1
ATOM 1050 C CA . MET A 1 132 ? -1.115 4.601 12.841 1.00 96.12 132 MET A CA 1
ATOM 1051 C C . MET A 1 132 ? -1.449 4.954 14.285 1.00 96.12 132 MET A C 1
ATOM 1053 O O . MET A 1 132 ? -0.965 4.316 15.217 1.00 96.12 132 MET A O 1
ATOM 1057 N N . PHE A 1 133 ? -2.319 5.940 14.455 1.00 95.62 133 PHE A N 1
ATOM 1058 C CA . PHE A 1 133 ? -2.855 6.369 15.744 1.00 95.62 133 PHE A CA 1
ATOM 1059 C C . PHE A 1 133 ? -4.242 6.983 15.549 1.00 95.62 133 PHE A C 1
ATOM 1061 O O . PHE A 1 133 ? -4.599 7.369 14.440 1.00 95.62 133 PHE A O 1
ATOM 1068 N N . TYR A 1 134 ? -5.032 7.064 16.610 1.00 94.81 134 TYR A N 1
ATOM 1069 C CA . TYR A 1 134 ? -6.293 7.808 16.615 1.00 94.81 134 TYR A CA 1
ATOM 1070 C C . TYR A 1 134 ? -6.049 9.299 16.867 1.00 94.81 134 TYR A C 1
ATOM 1072 O O . TYR A 1 134 ? -5.029 9.660 17.453 1.00 94.81 134 TYR A O 1
ATOM 1080 N N . GLY A 1 135 ? -6.979 10.173 16.474 1.00 91.00 135 GLY A N 1
ATOM 1081 C CA . GLY A 1 135 ? -6.863 11.622 16.691 1.00 91.00 135 GLY A CA 1
ATOM 1082 C C . GLY A 1 135 ? -6.633 12.028 18.153 1.00 91.00 135 GLY A C 1
ATOM 1083 O O . GLY A 1 135 ? -5.918 12.990 18.417 1.00 91.00 135 GLY A O 1
ATOM 1084 N N . ASN A 1 136 ? -7.115 11.232 19.113 1.00 92.25 136 ASN A N 1
ATOM 1085 C CA . ASN A 1 136 ? -6.816 11.397 20.543 1.00 92.25 136 ASN A CA 1
ATOM 1086 C C . ASN A 1 136 ? -5.400 10.940 20.965 1.00 92.25 136 ASN A C 1
ATOM 1088 O O . ASN A 1 136 ? -5.129 10.769 22.151 1.00 92.25 136 ASN A O 1
ATOM 1092 N N . SER A 1 137 ? -4.498 10.699 20.012 1.00 92.25 137 SER A N 1
ATOM 1093 C CA . SER A 1 137 ? -3.132 10.198 20.219 1.00 92.25 137 SER A CA 1
ATOM 1094 C C . SER A 1 137 ? -3.020 8.771 20.776 1.00 92.25 137 SER A C 1
ATOM 1096 O O . SER A 1 137 ? -1.929 8.349 21.163 1.00 92.25 137 SER A O 1
ATOM 1098 N N . THR A 1 138 ? -4.106 7.989 20.782 1.00 93.94 138 THR A N 1
ATOM 1099 C CA . THR A 1 138 ? -4.032 6.558 21.117 1.00 93.94 138 THR A CA 1
ATOM 1100 C C . THR A 1 138 ? -3.308 5.805 20.004 1.00 93.94 138 THR A C 1
ATOM 1102 O O . THR A 1 138 ? -3.760 5.793 18.858 1.00 93.94 138 THR A O 1
ATOM 1105 N N . ASP A 1 139 ? -2.194 5.157 20.340 1.00 95.25 139 ASP A N 1
ATOM 1106 C CA . ASP A 1 139 ? -1.387 4.403 19.380 1.00 95.25 139 ASP A CA 1
ATOM 1107 C C . ASP A 1 139 ? -2.125 3.143 18.901 1.00 95.25 139 ASP A C 1
ATOM 1109 O O . ASP A 1 139 ? -2.621 2.353 19.707 1.00 95.25 139 ASP A O 1
ATOM 1113 N N . ILE A 1 140 ? -2.198 2.960 17.579 1.00 96.00 140 ILE A N 1
ATOM 1114 C CA . ILE A 1 140 ? -2.689 1.719 16.959 1.00 96.00 140 ILE A CA 1
ATOM 1115 C C . ILE A 1 140 ? -1.501 0.787 16.715 1.00 96.00 140 ILE A C 1
ATOM 1117 O O . ILE A 1 140 ? -1.602 -0.422 16.926 1.00 96.00 140 ILE A O 1
ATOM 1121 N N . GLY A 1 141 ? -0.378 1.354 16.268 1.00 96.00 141 GLY A N 1
ATOM 1122 C CA . GLY A 1 141 ? 0.876 0.642 16.076 1.00 96.00 141 GLY A CA 1
ATOM 1123 C C . GLY A 1 141 ? 1.553 0.929 14.738 1.00 96.00 141 GLY A C 1
ATOM 1124 O O . GLY A 1 141 ? 1.185 1.832 13.981 1.00 96.00 141 GLY A O 1
ATOM 1125 N N . VAL A 1 142 ? 2.586 0.134 14.452 1.00 96.81 142 VAL A N 1
ATOM 1126 C CA . VAL A 1 142 ? 3.423 0.252 13.254 1.00 96.81 142 VAL A CA 1
ATOM 1127 C C . VAL A 1 142 ? 3.320 -1.019 12.415 1.00 96.81 142 VAL A C 1
ATOM 1129 O O . VAL A 1 142 ? 3.633 -2.113 12.881 1.00 96.81 142 VAL A O 1
ATOM 1132 N N . PHE A 1 143 ? 2.924 -0.862 11.155 1.00 97.50 143 PHE A N 1
ATOM 1133 C CA . PHE A 1 143 ? 2.723 -1.946 10.199 1.00 97.50 143 PHE A CA 1
ATOM 1134 C C . PHE A 1 143 ? 3.791 -1.897 9.110 1.00 97.50 143 PHE A C 1
ATOM 1136 O O . PHE A 1 143 ? 3.967 -0.882 8.435 1.00 97.50 143 PHE A O 1
ATOM 1143 N N . LEU A 1 144 ? 4.499 -3.009 8.920 1.00 97.50 144 LEU A N 1
ATOM 1144 C CA . LEU A 1 144 ? 5.531 -3.126 7.894 1.00 97.50 144 LEU A CA 1
ATOM 1145 C C . LEU A 1 144 ? 4.966 -3.761 6.624 1.00 97.50 144 LEU A C 1
ATOM 1147 O O . LEU A 1 144 ? 4.216 -4.737 6.678 1.00 97.50 144 LEU A O 1
ATOM 1151 N N . SER A 1 145 ? 5.360 -3.236 5.467 1.00 97.62 145 SER A N 1
ATOM 1152 C CA . SER A 1 145 ? 5.072 -3.880 4.187 1.00 97.62 145 SER A CA 1
ATOM 1153 C C . SER A 1 145 ? 5.941 -5.117 3.970 1.00 97.62 145 SER A C 1
ATOM 1155 O O . SER A 1 145 ? 6.903 -5.375 4.696 1.00 97.62 145 SER A O 1
ATOM 1157 N N . LYS A 1 146 ? 5.675 -5.862 2.889 1.00 97.00 146 LYS A N 1
ATOM 1158 C CA . LYS A 1 146 ? 6.650 -6.852 2.424 1.00 97.00 146 LYS A CA 1
ATOM 1159 C C . LYS A 1 146 ? 7.898 -6.152 1.887 1.00 97.00 146 LYS A C 1
ATOM 1161 O O . LYS A 1 146 ? 7.871 -4.976 1.520 1.00 97.00 146 LYS A O 1
ATOM 1166 N N . ARG A 1 147 ? 8.995 -6.905 1.829 1.00 96.69 147 ARG A N 1
ATOM 1167 C CA . ARG A 1 147 ? 10.287 -6.443 1.317 1.00 96.69 147 ARG A CA 1
ATOM 1168 C C . ARG A 1 147 ? 10.158 -5.930 -0.124 1.00 96.69 147 ARG A C 1
ATOM 1170 O O . ARG A 1 147 ? 9.634 -6.633 -0.984 1.00 96.69 147 ARG A O 1
ATOM 1177 N N . ILE A 1 148 ? 10.691 -4.739 -0.373 1.00 97.31 148 ILE A N 1
ATOM 1178 C CA . ILE A 1 148 ? 10.777 -4.083 -1.679 1.00 97.31 148 ILE A CA 1
ATOM 1179 C C . ILE A 1 148 ? 12.241 -4.068 -2.111 1.00 97.31 148 ILE A C 1
ATOM 1181 O O . ILE A 1 148 ? 13.110 -3.625 -1.359 1.00 97.31 148 ILE A O 1
ATOM 1185 N N . LYS A 1 149 ? 12.527 -4.570 -3.312 1.00 95.81 149 LYS A N 1
ATOM 1186 C CA . LYS A 1 149 ? 13.877 -4.599 -3.889 1.00 95.81 149 LYS A CA 1
ATOM 1187 C C . LYS A 1 149 ? 14.187 -3.288 -4.606 1.00 95.81 149 LYS A C 1
ATOM 1189 O O . LYS A 1 149 ? 13.405 -2.827 -5.436 1.00 95.81 149 LYS A O 1
ATOM 1194 N N . VAL A 1 150 ? 15.343 -2.705 -4.310 1.00 95.75 150 VAL A N 1
ATOM 1195 C CA . VAL A 1 150 ? 15.809 -1.473 -4.956 1.00 95.75 150 VAL A CA 1
ATOM 1196 C C . VAL A 1 150 ? 16.491 -1.824 -6.275 1.00 95.75 150 VAL A C 1
ATOM 1198 O O . VAL A 1 150 ? 17.378 -2.679 -6.314 1.00 95.75 150 VAL A O 1
ATOM 1201 N N . ILE A 1 151 ? 16.094 -1.158 -7.359 1.00 94.06 151 ILE A N 1
ATOM 1202 C CA . ILE A 1 151 ? 16.695 -1.309 -8.691 1.00 94.06 151 ILE A CA 1
ATOM 1203 C C . ILE A 1 151 ? 17.214 0.038 -9.207 1.00 94.06 151 ILE A C 1
ATOM 1205 O O . ILE A 1 151 ? 16.666 1.091 -8.892 1.00 94.06 151 ILE A O 1
ATOM 1209 N N . SER A 1 152 ? 18.273 0.016 -10.019 1.00 90.81 152 SER A N 1
ATOM 1210 C CA . SER A 1 152 ? 18.838 1.215 -10.658 1.00 90.81 152 SER A CA 1
ATOM 1211 C C . SER A 1 152 ? 17.997 1.677 -11.848 1.00 90.81 152 SER A C 1
ATOM 1213 O O . SER A 1 152 ? 17.545 2.821 -11.907 1.00 90.81 152 SER A O 1
ATOM 1215 N N . LYS A 1 153 ? 17.775 0.763 -12.794 1.00 85.94 153 LYS A N 1
ATOM 1216 C CA . LYS A 1 153 ? 16.923 0.901 -13.978 1.00 85.94 153 LYS A CA 1
ATOM 1217 C C . LYS A 1 153 ? 16.409 -0.488 -14.386 1.00 85.94 153 LYS A C 1
ATOM 1219 O O . LYS A 1 153 ? 17.085 -1.479 -14.094 1.00 85.94 153 LYS A O 1
ATOM 1224 N N . PRO A 1 154 ? 15.261 -0.582 -15.075 1.00 82.44 154 PRO A N 1
ATOM 1225 C CA . PRO A 1 154 ? 14.845 -1.821 -15.724 1.00 82.44 154 PRO A CA 1
ATOM 1226 C C . PRO A 1 154 ? 15.919 -2.321 -16.703 1.00 82.44 154 PRO A C 1
ATOM 1228 O O . PRO A 1 154 ? 16.545 -1.525 -17.409 1.00 82.44 154 PRO A O 1
ATOM 1231 N N . SER A 1 155 ? 16.146 -3.635 -16.741 1.00 78.88 155 SER A N 1
ATOM 1232 C CA . SER A 1 155 ? 17.075 -4.240 -17.701 1.00 78.88 155 SER A CA 1
ATOM 1233 C C . SER A 1 155 ? 16.487 -4.176 -19.110 1.00 78.88 155 SER A C 1
ATOM 1235 O O . SER A 1 155 ? 15.345 -4.569 -19.316 1.00 78.88 155 SER A O 1
ATOM 1237 N N . LYS A 1 156 ? 17.288 -3.730 -20.085 1.00 78.31 156 LYS A N 1
ATOM 1238 C CA . LYS A 1 156 ? 16.961 -3.832 -21.521 1.00 78.31 156 LYS A CA 1
ATOM 1239 C C . LYS A 1 156 ? 17.419 -5.154 -22.148 1.00 78.31 156 LYS A C 1
ATOM 1241 O O . LYS A 1 156 ? 17.077 -5.445 -23.286 1.00 78.31 156 LYS A O 1
ATOM 1246 N N . LYS A 1 157 ? 18.250 -5.929 -21.442 1.00 75.19 157 LYS A N 1
ATOM 1247 C CA . LYS A 1 157 ? 18.758 -7.218 -21.932 1.00 75.19 157 LYS A CA 1
ATOM 1248 C C . LYS A 1 157 ? 17.705 -8.300 -21.725 1.00 75.19 157 LYS A C 1
ATOM 1250 O O . LYS A 1 157 ? 16.983 -8.249 -20.728 1.00 75.19 157 LYS A O 1
ATOM 1255 N N . LYS A 1 158 ? 17.702 -9.312 -22.604 1.00 73.31 158 LYS A N 1
ATOM 1256 C CA . LYS A 1 158 ? 16.917 -10.539 -22.410 1.00 73.31 158 LYS A CA 1
ATOM 1257 C C . LYS A 1 158 ? 17.178 -11.074 -21.005 1.00 73.31 158 LYS A C 1
ATOM 1259 O O . LYS A 1 158 ? 18.328 -11.308 -20.624 1.00 73.31 158 LYS A O 1
ATOM 1264 N N . GLN A 1 159 ? 16.111 -11.202 -20.224 1.00 71.00 159 GLN A N 1
ATOM 1265 C CA . GLN A 1 159 ? 16.236 -11.577 -18.828 1.00 71.00 159 GLN A CA 1
ATOM 1266 C C . GLN A 1 159 ? 16.675 -13.038 -18.731 1.00 71.00 159 GLN A C 1
ATOM 1268 O O . GLN A 1 159 ? 16.075 -13.930 -19.327 1.00 71.00 159 GLN A O 1
ATOM 1273 N N . SER A 1 160 ? 17.748 -13.283 -17.981 1.00 71.12 160 SER A N 1
ATOM 1274 C CA . SER A 1 160 ? 18.175 -14.643 -17.667 1.00 71.12 160 SER A CA 1
ATOM 1275 C C . SER A 1 160 ? 17.326 -15.204 -16.530 1.00 71.12 160 SER A C 1
ATOM 1277 O O . SER A 1 160 ? 17.136 -14.536 -15.511 1.00 71.12 160 SER A O 1
ATOM 1279 N N . LEU A 1 161 ? 16.922 -16.470 -16.660 1.00 72.00 161 LEU A N 1
ATOM 1280 C CA . LEU A 1 161 ? 16.267 -17.248 -15.601 1.00 72.00 161 LEU A CA 1
ATOM 1281 C C . LEU A 1 161 ? 17.119 -17.370 -14.324 1.00 72.00 161 LEU A C 1
ATOM 1283 O O . LEU A 1 161 ? 16.584 -17.658 -13.259 1.00 72.00 161 LEU A O 1
ATOM 1287 N N . LYS A 1 162 ? 18.427 -17.076 -14.391 1.00 68.75 162 LYS A N 1
ATOM 1288 C CA . LYS A 1 162 ? 19.305 -17.003 -13.209 1.00 68.75 162 LYS A CA 1
ATOM 1289 C C . LYS A 1 162 ? 18.883 -15.910 -12.213 1.00 68.75 162 LYS A C 1
ATOM 1291 O O . LYS A 1 162 ? 19.228 -16.001 -11.042 1.00 68.75 162 LYS A O 1
ATOM 1296 N N . ASN A 1 163 ? 18.125 -14.899 -12.654 1.00 67.00 163 ASN A N 1
ATOM 1297 C CA . ASN A 1 163 ? 17.592 -13.820 -11.815 1.00 67.00 163 ASN A CA 1
ATOM 1298 C C . ASN A 1 163 ? 16.062 -13.920 -11.693 1.00 67.00 163 ASN A C 1
ATOM 1300 O O . ASN A 1 163 ? 15.331 -13.038 -12.160 1.00 67.00 163 ASN A O 1
ATOM 1304 N N . ALA A 1 164 ? 15.588 -14.994 -11.056 1.00 71.38 164 ALA A N 1
ATOM 1305 C CA . ALA A 1 164 ? 14.163 -15.295 -10.892 1.00 71.38 164 ALA A CA 1
ATOM 1306 C C . ALA A 1 164 ? 13.371 -14.191 -10.160 1.00 71.38 164 ALA A C 1
ATOM 1308 O O . ALA A 1 164 ? 12.213 -13.963 -10.490 1.00 71.38 164 ALA A O 1
ATOM 1309 N N . ASP A 1 165 ? 13.999 -13.437 -9.248 1.00 72.75 165 ASP A N 1
ATOM 1310 C CA . ASP A 1 165 ? 13.364 -12.328 -8.507 1.00 72.75 165 ASP A CA 1
ATOM 1311 C C . ASP A 1 165 ? 12.740 -11.237 -9.390 1.00 72.75 165 ASP A C 1
ATOM 1313 O O . ASP A 1 165 ? 11.865 -10.497 -8.942 1.00 72.75 165 ASP A O 1
ATOM 1317 N N . LEU A 1 166 ? 13.275 -11.059 -10.600 1.00 77.44 166 LEU A N 1
ATOM 1318 C CA . LEU A 1 166 ? 12.826 -10.041 -11.553 1.00 77.44 166 LEU A CA 1
ATOM 1319 C C . LEU A 1 166 ? 11.908 -10.629 -12.630 1.00 77.44 166 LEU A C 1
ATOM 1321 O O . LEU A 1 166 ? 11.459 -9.899 -13.510 1.00 77.44 166 LEU A O 1
ATOM 1325 N N . CYS A 1 167 ? 11.652 -11.935 -12.574 1.00 77.56 167 CYS A N 1
ATOM 1326 C CA . CYS A 1 167 ? 10.690 -12.603 -13.434 1.00 77.56 167 CYS A CA 1
ATOM 1327 C C . CYS A 1 167 ? 9.303 -12.562 -12.784 1.00 77.56 167 CYS A C 1
ATOM 1329 O O . CYS A 1 167 ? 9.160 -12.492 -11.561 1.00 77.56 167 CYS A O 1
ATOM 1331 N N . ILE A 1 168 ? 8.269 -12.622 -13.615 1.00 78.81 168 ILE A N 1
ATOM 1332 C CA . ILE A 1 168 ? 6.883 -12.706 -13.165 1.00 78.81 168 ILE A CA 1
ATOM 1333 C C . ILE A 1 168 ? 6.477 -14.173 -13.260 1.00 78.81 168 ILE A C 1
ATOM 1335 O O . ILE A 1 168 ? 6.498 -14.755 -14.341 1.00 78.81 168 ILE A O 1
ATOM 1339 N N . ALA A 1 169 ? 6.159 -14.782 -12.121 1.00 76.81 169 ALA A N 1
ATOM 1340 C CA . ALA A 1 169 ? 5.705 -16.165 -12.077 1.00 76.81 169 ALA A CA 1
ATOM 1341 C C . ALA A 1 169 ? 4.182 -16.243 -12.255 1.00 76.81 169 ALA A C 1
ATOM 1343 O O . ALA A 1 169 ? 3.451 -15.364 -11.786 1.00 76.81 169 ALA A O 1
ATOM 1344 N N . SER A 1 170 ? 3.719 -17.324 -12.885 1.00 77.62 170 SER A N 1
ATOM 1345 C CA . SER A 1 170 ? 2.296 -17.677 -12.943 1.00 77.62 170 SER A CA 1
ATOM 1346 C C . SER A 1 170 ? 1.697 -17.748 -11.531 1.00 77.62 170 SER A C 1
ATOM 1348 O O . SER A 1 170 ? 2.358 -18.191 -10.591 1.00 77.62 170 SER A O 1
ATOM 1350 N N . GLY A 1 171 ? 0.462 -17.278 -11.372 1.00 75.81 171 GLY A N 1
ATOM 1351 C CA . GLY A 1 171 ? -0.250 -17.188 -10.098 1.00 75.81 171 GLY A CA 1
ATOM 1352 C C . GLY A 1 171 ? 0.181 -16.022 -9.202 1.00 75.81 171 GLY A C 1
ATOM 1353 O O . GLY A 1 171 ? -0.305 -15.902 -8.076 1.00 75.81 171 GLY A O 1
ATOM 1354 N N . THR A 1 172 ? 1.081 -15.143 -9.657 1.00 83.44 172 THR A N 1
ATOM 1355 C CA . THR A 1 172 ? 1.449 -13.934 -8.903 1.00 83.44 172 THR A CA 1
ATOM 1356 C C . THR A 1 172 ? 0.612 -12.725 -9.312 1.00 83.44 172 THR A C 1
ATOM 1358 O O . THR A 1 172 ? -0.067 -12.741 -10.332 1.00 83.44 172 THR A O 1
ATOM 1361 N N . LYS A 1 173 ? 0.629 -11.670 -8.487 1.00 89.31 173 LYS A N 1
ATOM 1362 C CA . LYS A 1 173 ? -0.112 -10.433 -8.752 1.00 89.31 173 LYS A CA 1
ATOM 1363 C C . LYS A 1 173 ? 0.757 -9.392 -9.446 1.00 89.31 173 LYS A C 1
ATOM 1365 O O . LYS A 1 173 ? 1.897 -9.170 -9.026 1.00 89.31 173 LYS A O 1
ATOM 1370 N N . VAL A 1 174 ? 0.179 -8.709 -10.426 1.00 89.31 174 VAL A N 1
ATOM 1371 C CA . VAL A 1 174 ? 0.765 -7.579 -11.152 1.00 89.31 174 VAL A CA 1
ATOM 1372 C C . VAL A 1 174 ? -0.176 -6.376 -11.119 1.00 89.31 174 VAL A C 1
ATOM 1374 O O . VAL A 1 174 ? -1.381 -6.519 -10.933 1.00 89.31 174 VAL A O 1
ATOM 1377 N N . ALA A 1 175 ? 0.384 -5.185 -11.295 1.00 93.31 175 ALA A N 1
ATOM 1378 C CA . ALA A 1 175 ? -0.374 -3.966 -11.545 1.00 93.31 175 ALA A CA 1
ATOM 1379 C C . ALA A 1 175 ? 0.004 -3.451 -12.934 1.00 93.31 175 ALA A C 1
ATOM 1381 O O . ALA A 1 175 ? 1.186 -3.450 -13.287 1.00 93.31 175 ALA A O 1
ATOM 1382 N N . LEU A 1 176 ? -0.989 -3.017 -13.705 1.00 89.88 176 LEU A N 1
ATOM 1383 C CA . LEU A 1 176 ? -0.806 -2.504 -15.059 1.00 89.88 176 LEU A CA 1
ATOM 1384 C C . LEU A 1 176 ? -1.064 -1.002 -15.069 1.00 89.88 176 LEU A C 1
ATOM 1386 O O . LEU A 1 176 ? -2.010 -0.518 -14.442 1.00 89.88 176 LEU A O 1
ATOM 1390 N N . PHE A 1 177 ? -0.213 -0.258 -15.767 1.00 91.44 177 PHE A N 1
ATOM 1391 C CA . PHE A 1 177 ? -0.373 1.178 -15.926 1.00 91.44 177 PHE A CA 1
ATOM 1392 C C . PHE A 1 177 ? 0.088 1.633 -17.303 1.00 91.44 177 PHE A C 1
ATOM 1394 O O . PHE A 1 177 ? 1.014 1.073 -17.885 1.00 91.44 177 PHE A O 1
ATOM 1401 N N . ASN A 1 178 ? -0.536 2.698 -17.784 1.00 87.19 178 ASN A N 1
ATOM 1402 C CA . ASN A 1 178 ? -0.143 3.431 -18.970 1.00 87.19 178 ASN A CA 1
ATOM 1403 C C . ASN A 1 178 ? 0.319 4.834 -18.561 1.00 87.19 178 ASN A C 1
ATOM 1405 O O . ASN A 1 178 ? -0.272 5.453 -17.675 1.00 87.19 178 ASN A O 1
ATOM 1409 N N . ARG A 1 179 ? 1.370 5.351 -19.203 1.00 87.12 179 ARG A N 1
ATOM 1410 C CA . ARG A 1 179 ? 1.863 6.718 -18.996 1.00 87.12 179 ARG A CA 1
ATOM 1411 C C . ARG A 1 179 ? 2.243 7.341 -20.332 1.00 87.12 179 ARG A C 1
ATOM 1413 O O . ARG A 1 179 ? 3.265 7.002 -20.922 1.00 87.12 179 ARG A O 1
ATOM 1420 N N . LEU A 1 180 ? 1.459 8.321 -20.766 1.00 83.69 180 LEU A N 1
ATOM 1421 C CA . LEU A 1 180 ? 1.691 9.020 -22.024 1.00 83.69 180 LEU A CA 1
ATOM 1422 C C . LEU A 1 180 ? 2.871 9.996 -21.910 1.00 83.69 180 LEU A C 1
ATOM 1424 O O . LEU A 1 180 ? 2.884 10.848 -21.013 1.00 83.69 180 LEU A O 1
ATOM 1428 N N . ARG A 1 181 ? 3.823 9.909 -22.852 1.00 85.25 181 ARG A N 1
ATOM 1429 C CA . ARG A 1 181 ? 4.964 10.839 -23.011 1.00 85.25 181 ARG A CA 1
ATOM 1430 C C . ARG A 1 181 ? 5.766 11.071 -21.722 1.00 85.25 181 ARG A C 1
ATOM 1432 O O . ARG A 1 181 ? 6.263 12.168 -21.488 1.00 85.25 181 ARG A O 1
ATOM 1439 N N . SER A 1 182 ? 5.853 10.062 -20.856 1.00 82.06 182 SER A N 1
ATOM 1440 C CA . SER A 1 182 ? 6.555 10.149 -19.565 1.00 82.06 182 SER A CA 1
ATOM 1441 C C . SER A 1 182 ? 6.016 11.214 -18.592 1.00 82.06 182 SER A C 1
ATOM 1443 O O . SER A 1 182 ? 6.703 11.563 -17.636 1.00 82.06 182 SER A O 1
ATOM 1445 N N . GLN A 1 183 ? 4.783 11.699 -18.775 1.00 82.44 183 GLN A N 1
ATOM 1446 C CA . GLN A 1 183 ? 4.174 12.704 -17.897 1.00 82.44 183 GLN A CA 1
ATOM 1447 C C . GLN A 1 183 ? 3.471 12.052 -16.702 1.00 82.44 183 GLN A C 1
ATOM 1449 O O . GLN A 1 183 ? 2.565 11.245 -16.871 1.00 82.44 183 GLN A O 1
ATOM 1454 N N . THR A 1 184 ? 3.827 12.409 -15.467 1.00 83.31 184 THR A N 1
ATOM 1455 C CA . THR A 1 184 ? 3.248 11.761 -14.271 1.00 83.31 184 THR A CA 1
ATOM 1456 C C . THR A 1 184 ? 1.723 11.915 -14.197 1.00 83.31 184 THR A C 1
ATOM 1458 O O . THR A 1 184 ? 1.029 10.953 -13.870 1.00 83.31 184 THR A O 1
ATOM 1461 N N . VAL A 1 185 ? 1.190 13.080 -14.583 1.00 87.19 185 VAL A N 1
ATOM 1462 C CA . VAL A 1 185 ? -0.256 13.394 -14.566 1.00 87.19 185 VAL A CA 1
ATOM 1463 C C . VAL A 1 185 ? -1.058 12.555 -15.576 1.00 87.19 185 VAL A C 1
ATOM 1465 O O . VAL A 1 185 ? -2.251 12.303 -15.384 1.00 87.19 185 VAL A O 1
ATOM 1468 N N . SER A 1 186 ? -0.411 12.060 -16.635 1.00 85.62 186 SER A N 1
ATOM 1469 C CA . SER A 1 186 ? -1.058 11.204 -17.636 1.00 85.62 186 SER A CA 1
ATOM 1470 C C . SER A 1 186 ? -1.126 9.736 -17.214 1.00 85.62 186 SER A C 1
ATOM 1472 O O . SER A 1 186 ? -1.709 8.933 -17.937 1.00 85.62 186 SER A O 1
ATOM 1474 N N . THR A 1 187 ? -0.560 9.370 -16.056 1.00 90.56 187 THR A N 1
ATOM 1475 C CA . THR A 1 187 ? -0.564 7.974 -15.608 1.00 90.56 187 THR A CA 1
ATOM 1476 C C . THR A 1 187 ? -1.996 7.503 -15.360 1.00 90.56 187 THR A C 1
ATOM 1478 O O . THR A 1 187 ? -2.767 8.167 -14.659 1.00 90.56 187 THR A O 1
ATOM 1481 N N . ARG A 1 188 ? -2.350 6.357 -15.936 1.00 91.12 188 ARG A N 1
ATOM 1482 C CA . ARG A 1 188 ? -3.603 5.644 -15.688 1.00 91.12 188 ARG A CA 1
ATOM 1483 C C . ARG A 1 188 ? -3.293 4.202 -15.335 1.00 91.12 188 ARG A C 1
ATOM 1485 O O . ARG A 1 188 ? -2.426 3.599 -15.957 1.00 91.12 188 ARG A O 1
ATOM 1492 N N . TYR A 1 189 ? -3.987 3.664 -14.352 1.00 91.69 189 TYR A N 1
ATOM 1493 C CA . TYR A 1 189 ? -3.822 2.303 -13.871 1.00 91.69 189 TYR A CA 1
ATOM 1494 C C . TYR A 1 189 ? -5.047 1.483 -14.235 1.00 91.69 189 TYR A C 1
ATOM 1496 O O . TYR A 1 189 ? -6.168 1.986 -14.165 1.00 91.69 189 TYR A O 1
ATOM 1504 N N . LEU A 1 190 ? -4.841 0.217 -14.579 1.00 87.94 190 LEU A N 1
ATOM 1505 C CA . LEU A 1 190 ? -5.956 -0.706 -14.721 1.00 87.94 190 LEU A CA 1
ATOM 1506 C C . LEU A 1 190 ? -6.597 -0.921 -13.345 1.00 87.94 190 LEU A C 1
ATOM 1508 O O . LEU A 1 190 ? -5.899 -1.220 -12.374 1.00 87.94 190 LEU A O 1
ATOM 1512 N N . HIS A 1 191 ? -7.910 -0.746 -13.251 1.00 88.12 191 HIS A N 1
ATOM 1513 C CA . HIS A 1 191 ? -8.685 -0.887 -12.022 1.00 88.12 191 HIS A CA 1
ATOM 1514 C C . HIS A 1 191 ? -10.089 -1.416 -12.351 1.00 88.12 191 HIS A C 1
ATOM 1516 O O . HIS A 1 191 ? -10.559 -1.254 -13.476 1.00 88.12 191 HIS A O 1
ATOM 1522 N N . VAL A 1 192 ? -10.748 -2.059 -11.385 1.00 84.31 192 VAL A N 1
ATOM 1523 C CA . VAL A 1 192 ? -12.112 -2.587 -11.538 1.00 84.31 192 VAL A CA 1
ATOM 1524 C C 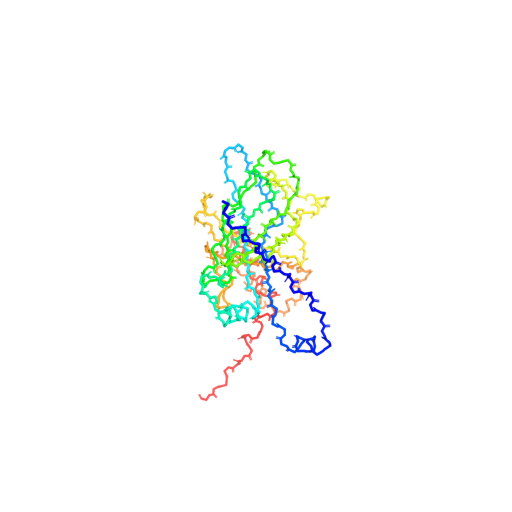. VAL A 1 192 ? -13.037 -1.810 -10.614 1.00 84.31 192 VAL A C 1
ATOM 1526 O O . VAL A 1 192 ? -12.800 -1.742 -9.412 1.00 84.31 192 VAL A O 1
ATOM 1529 N N . GLU A 1 193 ? -14.085 -1.216 -11.171 1.00 84.12 193 GLU A N 1
ATOM 1530 C CA . GLU A 1 193 ? -15.116 -0.492 -10.421 1.00 84.12 193 GLU A CA 1
ATOM 1531 C C . GLU A 1 193 ? -16.466 -0.725 -11.094 1.00 84.12 193 GLU A C 1
ATOM 1533 O O . GLU A 1 193 ? -16.559 -0.739 -12.320 1.00 84.12 193 GLU A O 1
ATOM 1538 N N . GLY A 1 194 ? -17.506 -0.981 -10.296 1.00 82.62 194 GLY A N 1
ATOM 1539 C CA . GLY A 1 194 ? -18.843 -1.271 -10.823 1.00 82.62 194 GLY A CA 1
ATOM 1540 C C . GLY A 1 194 ? -18.892 -2.485 -11.761 1.00 82.62 194 GLY A C 1
ATOM 1541 O O . GLY A 1 194 ? -19.629 -2.462 -12.739 1.00 82.62 194 GLY A O 1
ATOM 1542 N N . GLY A 1 195 ? -18.064 -3.507 -11.512 1.00 81.50 195 GLY A N 1
ATOM 1543 C CA . GLY A 1 195 ? -17.984 -4.717 -12.341 1.00 81.50 195 GLY A CA 1
ATOM 1544 C C . GLY A 1 195 ? -17.230 -4.555 -13.667 1.00 81.50 195 GLY A C 1
ATOM 1545 O O . GLY A 1 195 ? -17.034 -5.543 -14.363 1.00 81.50 195 GLY A O 1
ATOM 1546 N N . ASN A 1 196 ? -16.757 -3.350 -13.997 1.00 73.44 196 ASN A N 1
ATOM 1547 C CA . ASN A 1 196 ? -16.073 -3.067 -15.255 1.00 73.44 196 ASN A CA 1
ATOM 1548 C C . ASN A 1 196 ? -14.611 -2.677 -15.041 1.00 73.44 196 ASN A C 1
ATOM 1550 O O . ASN A 1 196 ? -14.244 -1.999 -14.073 1.00 73.44 196 ASN A O 1
ATOM 1554 N N . PHE A 1 197 ? -13.771 -3.064 -15.997 1.00 82.31 197 PHE A N 1
ATOM 1555 C CA . PHE A 1 197 ? -12.405 -2.569 -16.083 1.00 82.31 197 PHE A CA 1
ATOM 1556 C C . PHE A 1 197 ? -12.397 -1.136 -16.608 1.00 82.31 197 PHE A C 1
ATOM 1558 O O . PHE A 1 197 ? -13.081 -0.802 -17.571 1.00 82.31 197 PHE A O 1
ATOM 1565 N N . HIS A 1 198 ? -11.575 -0.289 -16.003 1.00 80.44 198 HIS A N 1
ATOM 1566 C CA . HIS A 1 198 ? -11.331 1.060 -16.492 1.00 80.44 198 HIS A CA 1
ATOM 1567 C C . HIS A 1 198 ? -9.908 1.509 -16.154 1.00 80.44 198 HIS A C 1
ATOM 1569 O O . HIS A 1 198 ? -9.195 0.920 -15.335 1.00 80.44 198 HIS A O 1
ATOM 1575 N N . ALA A 1 199 ? -9.494 2.589 -16.807 1.00 87.62 199 ALA A N 1
ATOM 1576 C CA . ALA A 1 199 ? -8.198 3.217 -16.620 1.00 87.62 199 ALA A CA 1
ATOM 1577 C C . ALA A 1 199 ? -8.310 4.352 -15.582 1.00 87.62 199 ALA A C 1
ATOM 1579 O O . ALA A 1 199 ? -8.627 5.495 -15.917 1.00 87.62 199 ALA A O 1
ATOM 1580 N N . SER A 1 200 ? -8.054 4.055 -14.307 1.00 87.69 200 SER A N 1
ATOM 1581 C CA . SER A 1 200 ? -8.174 5.017 -13.203 1.00 87.69 200 SER A CA 1
ATOM 1582 C C . SER A 1 200 ? -6.928 5.893 -13.051 1.00 87.69 200 SER A C 1
ATOM 1584 O O . SER A 1 200 ? -5.795 5.437 -13.185 1.00 87.69 200 SER A O 1
ATOM 1586 N N . SER A 1 201 ? -7.109 7.172 -12.721 1.00 89.25 201 SER A N 1
ATOM 1587 C CA . SER A 1 201 ? -6.012 8.080 -12.342 1.00 89.25 201 SER A CA 1
ATOM 1588 C C . SER A 1 201 ? -5.711 8.073 -10.835 1.00 89.25 201 SER A C 1
ATOM 1590 O O . SER A 1 201 ? -4.728 8.678 -10.398 1.00 89.25 201 SER A O 1
ATOM 1592 N N . GLN A 1 202 ? -6.551 7.415 -10.028 1.00 89.31 202 GLN A N 1
ATOM 1593 C CA . GLN A 1 202 ? -6.514 7.500 -8.563 1.00 89.31 202 GLN A CA 1
ATOM 1594 C C . GLN A 1 202 ? -6.268 6.157 -7.873 1.00 89.31 202 GLN A C 1
ATOM 1596 O O . GLN A 1 202 ? -5.634 6.122 -6.817 1.00 89.31 202 GLN A O 1
ATOM 1601 N N . GLN A 1 203 ? -6.771 5.071 -8.453 1.00 91.69 203 GLN A N 1
ATOM 1602 C CA . GLN A 1 203 ? -6.707 3.721 -7.897 1.00 91.69 203 GLN A CA 1
ATOM 1603 C C . GLN A 1 203 ? -6.035 2.781 -8.888 1.00 91.69 203 GLN A C 1
ATOM 1605 O O . GLN A 1 203 ? -5.977 3.076 -10.076 1.00 91.69 203 GLN A O 1
ATOM 1610 N N . TRP A 1 204 ? -5.509 1.664 -8.403 1.00 94.62 204 TRP A N 1
ATOM 1611 C CA . TRP A 1 204 ? -4.888 0.642 -9.233 1.00 94.62 204 TRP A CA 1
ATOM 1612 C C . TRP A 1 204 ? -5.273 -0.737 -8.710 1.00 94.62 204 TRP A C 1
ATOM 1614 O O . TRP A 1 204 ? -5.359 -0.950 -7.503 1.00 94.62 204 TRP A O 1
ATOM 1624 N N . GLY A 1 205 ? -5.542 -1.664 -9.624 1.00 90.56 205 GLY A N 1
ATOM 1625 C CA . GLY A 1 205 ? -5.874 -3.046 -9.308 1.00 90.56 205 GLY A CA 1
ATOM 1626 C C . GLY A 1 205 ? -4.635 -3.938 -9.255 1.00 90.56 205 GLY A C 1
ATOM 1627 O O . GLY A 1 205 ? -3.645 -3.706 -9.954 1.00 90.56 205 GLY A O 1
ATOM 1628 N N . ALA A 1 206 ? -4.704 -4.980 -8.428 1.00 93.06 206 ALA A N 1
ATOM 1629 C CA . ALA A 1 206 ? -3.724 -6.059 -8.393 1.00 93.06 206 ALA A CA 1
ATOM 1630 C C . ALA A 1 206 ? -4.339 -7.317 -9.024 1.00 93.06 206 ALA A C 1
ATOM 1632 O O . ALA A 1 206 ? -5.213 -7.944 -8.428 1.00 93.06 206 ALA A O 1
ATOM 1633 N N . PHE A 1 207 ? -3.863 -7.689 -10.209 1.00 88.69 207 PHE A N 1
ATOM 1634 C CA . PHE A 1 207 ? -4.420 -8.762 -11.032 1.00 88.69 207 PHE A CA 1
ATOM 1635 C C . PHE A 1 207 ? -3.541 -9.999 -10.969 1.00 88.69 207 PHE A C 1
ATOM 1637 O O . PHE A 1 207 ? -2.316 -9.887 -11.031 1.00 88.69 207 PHE A O 1
ATOM 1644 N N . TYR A 1 208 ? -4.151 -11.174 -10.847 1.00 81.25 208 TYR A N 1
ATOM 1645 C CA . TYR A 1 208 ? -3.421 -12.426 -10.986 1.00 81.25 208 TYR A CA 1
ATOM 1646 C C . TYR A 1 208 ? -3.047 -12.647 -12.450 1.00 81.25 208 TYR A C 1
ATOM 1648 O O . TYR A 1 208 ? -3.892 -12.515 -13.329 1.00 81.25 208 TYR A O 1
ATOM 1656 N N . ILE A 1 209 ? -1.787 -12.995 -12.703 1.00 75.44 209 ILE A N 1
ATOM 1657 C CA . ILE A 1 209 ? -1.328 -13.420 -14.025 1.00 75.44 209 ILE A CA 1
ATOM 1658 C C . ILE A 1 209 ? -1.116 -14.928 -14.015 1.00 75.44 209 ILE A C 1
ATOM 1660 O O . ILE A 1 209 ? -0.298 -15.440 -13.250 1.00 75.44 209 ILE A O 1
ATOM 1664 N N . HIS A 1 210 ? -1.859 -15.646 -14.848 1.00 76.75 210 HIS A N 1
ATOM 1665 C CA . HIS A 1 210 ? -1.759 -17.094 -14.982 1.00 76.75 210 HIS A CA 1
ATOM 1666 C C . HIS A 1 210 ? -1.162 -17.449 -16.342 1.00 76.75 210 HIS A C 1
ATOM 1668 O O . HIS A 1 210 ? -1.578 -16.932 -17.374 1.00 76.75 210 HIS A O 1
ATOM 1674 N N . LEU A 1 211 ? -0.167 -18.333 -16.337 1.00 64.56 211 LEU A N 1
ATOM 1675 C CA . LEU A 1 211 ? 0.327 -18.966 -17.552 1.00 64.56 211 LEU A CA 1
ATOM 1676 C C . LEU A 1 211 ? -0.708 -19.997 -18.001 1.00 64.56 211 LEU A C 1
ATOM 1678 O O . LEU A 1 211 ? -0.931 -20.986 -17.303 1.00 64.56 211 LEU A O 1
ATOM 1682 N N . CYS A 1 212 ? -1.311 -19.774 -19.161 1.00 62.53 212 CYS A N 1
ATOM 1683 C CA . CYS A 1 212 ? -2.182 -20.755 -19.786 1.00 62.53 212 CYS A CA 1
ATOM 1684 C C . CYS A 1 212 ? -1.309 -21.748 -20.569 1.00 62.53 212 CYS A C 1
ATOM 1686 O O . CYS A 1 212 ? -0.716 -21.391 -21.583 1.00 62.53 212 CYS A O 1
ATOM 1688 N N . THR A 1 213 ? -1.168 -22.982 -20.081 1.00 45.03 213 THR A N 1
ATOM 1689 C CA . THR A 1 213 ? -0.364 -24.032 -20.745 1.00 45.03 213 THR A CA 1
ATOM 1690 C C . THR A 1 213 ? -1.075 -24.679 -21.933 1.00 45.03 213 THR A C 1
ATOM 1692 O O . THR A 1 213 ? -0.465 -25.441 -22.677 1.00 45.03 213 THR A O 1
ATOM 1695 N N . SER A 1 214 ? -2.351 -24.364 -22.131 1.00 41.47 214 SER A N 1
ATOM 1696 C CA . SER A 1 214 ? -3.168 -24.866 -23.225 1.00 41.47 214 SER A CA 1
ATOM 1697 C C . SER A 1 214 ? -4.218 -23.827 -23.595 1.00 41.47 214 SER A C 1
ATOM 1699 O O . SER A 1 214 ? -5.248 -23.740 -22.933 1.00 41.47 214 SER A O 1
ATOM 1701 N N . LEU A 1 215 ? -4.054 -23.117 -24.716 1.00 46.75 215 LEU A N 1
ATOM 1702 C CA . LEU A 1 215 ? -5.237 -22.559 -25.392 1.00 46.75 215 LEU A CA 1
ATOM 1703 C C . LEU A 1 215 ? -6.257 -23.676 -25.723 1.00 46.75 215 LEU A C 1
ATOM 1705 O O . LEU A 1 215 ? -7.438 -23.405 -25.877 1.00 46.75 215 LEU A O 1
ATOM 1709 N N . SER A 1 216 ? -5.833 -24.947 -25.726 1.00 44.62 216 SER A N 1
ATOM 1710 C CA . SER A 1 216 ? -6.669 -26.139 -25.902 1.00 44.62 216 SER A CA 1
ATOM 1711 C C . SER A 1 216 ? -7.607 -26.495 -24.734 1.00 44.62 216 SER A C 1
ATOM 1713 O O . SER A 1 216 ? -8.398 -27.428 -24.876 1.00 44.62 216 SER A O 1
ATOM 1715 N N . SER A 1 217 ? -7.586 -25.776 -23.602 1.00 42.28 217 SER A N 1
ATOM 1716 C CA . SER A 1 217 ? -8.651 -25.879 -22.584 1.00 42.28 217 SER A CA 1
ATOM 1717 C C . SER A 1 217 ? -9.745 -24.818 -22.737 1.00 42.28 217 SER A C 1
ATOM 1719 O O . SER A 1 217 ? -10.810 -24.971 -22.142 1.00 42.28 217 SER A O 1
ATOM 1721 N N . CYS A 1 218 ? -9.537 -23.792 -23.570 1.00 44.34 218 CYS A N 1
ATOM 1722 C CA . CYS A 1 218 ? -10.624 -22.946 -24.052 1.00 44.34 218 CYS A CA 1
ATOM 1723 C C . CYS A 1 218 ? -11.318 -23.712 -25.188 1.00 44.34 218 CYS A C 1
ATOM 1725 O O . CYS A 1 218 ? -10.988 -23.575 -26.360 1.00 44.34 218 CYS A O 1
ATOM 1727 N N . LYS A 1 219 ? -12.218 -24.632 -24.826 1.00 43.34 219 LYS A N 1
ATOM 1728 C CA . LYS A 1 219 ? -12.953 -25.485 -25.775 1.00 43.34 219 LYS A CA 1
ATOM 1729 C C . LYS A 1 219 ? -14.067 -24.750 -26.525 1.00 43.34 219 LYS A C 1
ATOM 1731 O O . LYS A 1 219 ? -14.920 -25.417 -27.101 1.00 43.34 219 LYS A O 1
ATOM 1736 N N . ASP A 1 220 ? -14.083 -23.423 -26.507 1.00 50.03 220 ASP A N 1
ATOM 1737 C CA . ASP A 1 220 ? -15.053 -22.647 -27.264 1.00 50.03 220 ASP A CA 1
ATOM 1738 C C . ASP A 1 220 ? -14.377 -22.070 -28.520 1.00 50.03 220 ASP A C 1
ATOM 1740 O O . ASP A 1 220 ? -13.596 -21.117 -28.412 1.00 50.03 220 ASP A O 1
ATOM 1744 N N . PRO A 1 221 ? -14.625 -22.649 -29.712 1.00 51.69 221 PRO A N 1
ATOM 1745 C CA . PRO A 1 221 ? -14.080 -22.147 -30.971 1.00 51.69 221 PRO A CA 1
ATOM 1746 C C . PRO A 1 221 ? -14.410 -20.669 -31.208 1.00 51.69 221 PRO A C 1
ATOM 1748 O O . PRO A 1 221 ? -13.634 -19.979 -31.861 1.00 51.69 221 PRO A O 1
ATOM 1751 N N . GLN A 1 222 ? -15.512 -20.171 -30.636 1.00 52.31 222 GLN A N 1
ATOM 1752 C CA . GLN A 1 222 ? -15.940 -18.779 -30.782 1.00 52.31 222 GLN A CA 1
ATOM 1753 C C . GLN A 1 222 ? -15.053 -17.815 -29.994 1.00 52.31 222 GLN A C 1
ATOM 1755 O O . GLN A 1 222 ? -14.771 -16.718 -30.461 1.00 52.31 222 GLN A O 1
ATOM 1760 N N . VAL A 1 223 ? -14.562 -18.226 -28.822 1.00 53.66 223 VAL A N 1
ATOM 1761 C CA . VAL A 1 223 ? -13.666 -17.402 -27.997 1.00 53.66 223 VAL A CA 1
ATOM 1762 C C . VAL A 1 223 ? -12.282 -17.326 -28.629 1.00 53.66 223 VAL A C 1
ATOM 1764 O O . VAL A 1 223 ? -11.664 -16.266 -28.638 1.00 53.66 223 VAL A O 1
ATOM 1767 N N . LEU A 1 224 ? -11.811 -18.432 -29.208 1.00 53.84 224 LEU A N 1
ATOM 1768 C CA . LEU A 1 224 ? -10.551 -18.446 -29.942 1.00 53.84 224 LEU A CA 1
ATOM 1769 C C . LEU A 1 224 ? -10.627 -17.574 -31.200 1.00 53.84 224 LEU A C 1
ATOM 1771 O O . LEU A 1 224 ? -9.708 -16.799 -31.428 1.00 53.84 224 LEU A O 1
ATOM 1775 N N . GLU A 1 225 ? -11.705 -17.660 -31.986 1.00 54.19 225 GLU A N 1
ATOM 1776 C CA . GLU A 1 225 ? -11.903 -16.763 -33.132 1.00 54.19 225 GLU A CA 1
ATOM 1777 C C . GLU A 1 225 ? -12.049 -15.305 -32.705 1.00 54.19 225 GLU A C 1
ATOM 1779 O O . GLU A 1 225 ? -11.487 -14.441 -33.364 1.00 54.19 225 GLU A O 1
ATOM 1784 N N . HIS A 1 226 ? -12.737 -15.016 -31.598 1.00 56.16 226 HIS A N 1
ATOM 1785 C CA . HIS A 1 226 ? -12.879 -13.649 -31.102 1.00 56.16 226 HIS A CA 1
ATOM 1786 C C . HIS A 1 226 ? -11.522 -13.052 -30.712 1.00 56.16 226 HIS A C 1
ATOM 1788 O O . HIS A 1 226 ? -11.144 -12.005 -31.236 1.00 56.16 226 HIS A O 1
ATOM 1794 N N . ILE A 1 227 ? -10.745 -13.783 -29.906 1.00 54.62 227 ILE A N 1
ATOM 1795 C CA . ILE A 1 227 ? -9.397 -13.382 -29.485 1.00 54.62 227 ILE A CA 1
ATOM 1796 C C . ILE A 1 227 ? -8.464 -13.264 -30.699 1.00 54.62 227 ILE A C 1
ATOM 1798 O O . ILE A 1 227 ? -7.697 -12.314 -30.797 1.00 54.62 227 ILE A O 1
ATOM 1802 N N . MET A 1 228 ? -8.533 -14.200 -31.652 1.00 53.81 228 MET A N 1
ATOM 1803 C CA . MET A 1 228 ? -7.728 -14.157 -32.881 1.00 53.81 228 MET A CA 1
ATOM 1804 C C . MET A 1 228 ? -8.175 -13.051 -33.847 1.00 53.81 228 MET A C 1
ATOM 1806 O O . MET A 1 228 ? -7.344 -12.532 -34.580 1.00 53.81 228 MET A O 1
ATOM 1810 N N . SER A 1 229 ? -9.450 -12.649 -33.834 1.00 57.12 229 SER A N 1
ATOM 1811 C CA . SER A 1 229 ? -9.960 -11.538 -34.650 1.00 57.12 229 SER A CA 1
ATOM 1812 C C . SER A 1 229 ? -9.564 -10.161 -34.112 1.00 57.12 229 SER A C 1
ATOM 1814 O O . SER A 1 229 ? -9.440 -9.229 -34.899 1.00 57.12 229 SER A O 1
ATOM 1816 N N . GLY A 1 230 ? -9.345 -10.034 -32.796 1.00 52.16 230 GLY A N 1
ATOM 1817 C CA . GLY A 1 230 ? -8.861 -8.806 -32.149 1.00 52.16 230 GLY A CA 1
ATOM 1818 C C . GLY A 1 230 ? -7.335 -8.712 -32.033 1.00 52.16 230 GLY A C 1
ATOM 1819 O O . GLY A 1 230 ? -6.817 -7.711 -31.546 1.00 52.16 230 GLY A O 1
ATOM 1820 N N . LEU A 1 231 ? -6.618 -9.763 -32.444 1.00 53.59 231 LEU A N 1
ATOM 1821 C CA . LEU A 1 231 ? -5.163 -9.890 -32.328 1.00 53.59 231 LEU A CA 1
ATOM 1822 C C . LEU A 1 231 ? -4.371 -9.241 -33.471 1.00 53.59 231 LEU A C 1
ATOM 1824 O O . LEU A 1 231 ? -3.160 -9.088 -33.335 1.00 53.59 231 LEU A O 1
ATOM 1828 N N . ASP A 1 232 ? -5.052 -8.919 -34.564 1.00 55.69 232 ASP A N 1
ATOM 1829 C CA . ASP A 1 232 ? -4.509 -8.373 -35.812 1.00 55.69 232 ASP A CA 1
ATOM 1830 C C . ASP A 1 232 ? -5.613 -7.498 -36.436 1.00 55.69 232 ASP A C 1
ATOM 1832 O O . ASP A 1 232 ? -6.213 -7.825 -37.466 1.00 55.69 232 ASP A O 1
ATOM 1836 N N . GLU A 1 233 ? -6.012 -6.451 -35.700 1.00 61.47 233 GLU A N 1
ATOM 1837 C CA . GLU A 1 233 ? -7.159 -5.600 -36.057 1.00 61.47 233 GLU A CA 1
ATOM 1838 C C . GLU A 1 233 ? -6.867 -4.831 -37.356 1.00 61.47 233 GLU A C 1
ATOM 1840 O O . GLU A 1 233 ? -7.777 -4.569 -38.151 1.00 61.47 233 GLU A O 1
ATOM 1845 N N . ASP A 1 234 ? -5.590 -4.525 -37.605 1.00 68.00 234 ASP A N 1
ATOM 1846 C CA . ASP A 1 234 ? -5.122 -3.878 -38.829 1.00 68.00 234 ASP A CA 1
ATOM 1847 C C . ASP A 1 234 ? -4.704 -4.852 -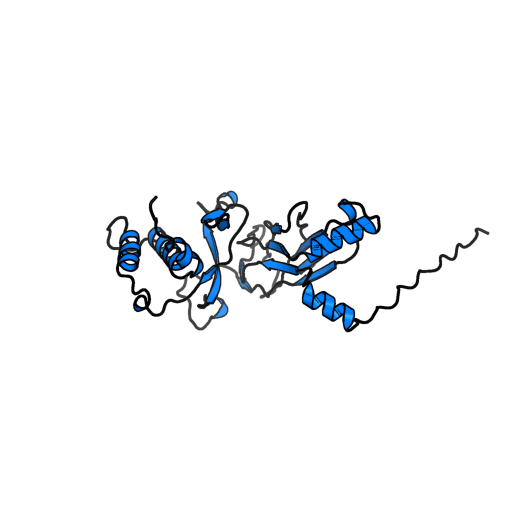39.951 1.00 68.00 234 ASP A C 1
ATOM 1849 O O . ASP A 1 234 ? -4.532 -4.410 -41.094 1.00 68.00 234 ASP A O 1
ATOM 1853 N N . LYS A 1 235 ? -4.696 -6.168 -39.685 1.00 64.69 235 LYS A N 1
ATOM 1854 C CA . LYS A 1 235 ? -4.416 -7.247 -40.652 1.00 64.69 235 LYS A CA 1
ATOM 1855 C C . LYS A 1 235 ? -3.039 -7.132 -41.297 1.00 64.69 235 LYS A C 1
ATOM 1857 O O . LYS A 1 235 ? -2.876 -7.495 -42.470 1.00 64.69 235 LYS A O 1
ATOM 1862 N N . ASP A 1 236 ? -2.070 -6.586 -40.574 1.00 68.69 236 ASP A N 1
ATOM 1863 C CA . ASP A 1 236 ? -0.704 -6.435 -41.059 1.00 68.69 236 ASP A CA 1
ATOM 1864 C C . ASP A 1 236 ? 0.130 -7.722 -40.884 1.00 68.69 236 ASP A C 1
ATOM 1866 O O . ASP A 1 236 ? 1.198 -7.861 -41.492 1.00 68.69 236 ASP A O 1
ATOM 1870 N N . GLY A 1 237 ? -0.411 -8.708 -40.153 1.00 49.88 237 GLY A N 1
ATOM 1871 C CA . GLY A 1 237 ? 0.209 -10.007 -39.904 1.00 49.88 237 GLY A CA 1
ATOM 1872 C C . GLY A 1 237 ? 1.264 -9.996 -38.791 1.00 49.88 237 GLY A C 1
ATOM 1873 O O . GLY A 1 237 ? 1.932 -11.016 -38.589 1.00 49.88 237 GLY A O 1
ATOM 1874 N N . GLU A 1 238 ? 1.414 -8.887 -38.065 1.00 49.06 238 GLU A N 1
ATOM 1875 C CA . GLU A 1 238 ? 2.361 -8.664 -36.974 1.00 49.06 238 GLU A CA 1
ATOM 1876 C C . GLU A 1 238 ? 1.633 -8.137 -35.721 1.00 49.06 238 GLU A C 1
ATOM 1878 O O . GLU A 1 238 ? 0.971 -7.114 -35.728 1.00 49.06 238 GLU A O 1
ATOM 1883 N N . ILE A 1 239 ? 1.807 -8.784 -34.565 1.00 55.09 239 ILE A N 1
ATOM 1884 C CA . ILE A 1 239 ? 1.103 -8.351 -33.343 1.00 55.09 239 ILE A CA 1
ATOM 1885 C C . ILE A 1 239 ? 1.786 -7.108 -32.753 1.00 55.09 239 ILE A C 1
ATOM 1887 O O . ILE A 1 239 ? 2.873 -7.192 -32.160 1.00 55.09 239 ILE A O 1
ATOM 1891 N N . SER A 1 240 ? 1.128 -5.953 -32.833 1.00 54.81 240 SER A N 1
ATOM 1892 C CA . SER A 1 240 ? 1.591 -4.707 -32.226 1.00 54.81 240 SER A CA 1
ATOM 1893 C C . SER A 1 240 ? 1.486 -4.731 -30.693 1.00 54.81 240 SER A C 1
ATOM 1895 O O . SER A 1 240 ? 0.791 -5.534 -30.067 1.00 54.81 240 SER A O 1
ATOM 1897 N N . PHE A 1 241 ? 2.166 -3.799 -30.015 1.00 54.97 241 PHE A N 1
ATOM 1898 C CA . PHE A 1 241 ? 2.070 -3.691 -28.552 1.00 54.97 241 PHE A CA 1
ATOM 1899 C C . PHE A 1 241 ? 0.649 -3.333 -28.073 1.00 54.97 241 PHE A C 1
ATOM 1901 O O . PHE A 1 241 ? 0.291 -3.664 -26.944 1.00 54.97 241 PHE A O 1
ATOM 1908 N N . GLN A 1 242 ? -0.158 -2.661 -28.902 1.00 51.91 242 GLN A N 1
ATOM 1909 C CA . GLN A 1 242 ? -1.556 -2.366 -28.576 1.00 51.91 242 GLN A CA 1
ATOM 1910 C C . GLN A 1 242 ? -2.413 -3.632 -28.648 1.00 51.91 242 GLN A C 1
ATOM 1912 O O . GLN A 1 242 ? -3.131 -3.908 -27.688 1.00 51.91 242 GLN A O 1
ATOM 1917 N N . GLU A 1 243 ? -2.243 -4.450 -29.683 1.00 56.59 243 GLU A N 1
ATOM 1918 C CA . GLU A 1 243 ? -2.942 -5.736 -29.836 1.00 56.59 243 GLU A CA 1
ATOM 1919 C C . GLU A 1 243 ? -2.502 -6.755 -28.786 1.00 56.59 243 GLU A C 1
ATOM 1921 O O . GLU A 1 243 ? -3.322 -7.460 -28.207 1.00 56.59 243 GLU A O 1
ATOM 1926 N N . PHE A 1 244 ? -1.221 -6.756 -28.406 1.00 55.72 244 PHE A N 1
ATOM 1927 C CA . PHE A 1 244 ? -0.732 -7.570 -27.294 1.00 55.72 244 PHE A CA 1
ATOM 1928 C C . PHE A 1 244 ? -1.379 -7.190 -25.950 1.00 55.72 244 PHE A C 1
ATOM 1930 O O . PHE A 1 244 ? -1.643 -8.052 -25.110 1.00 55.72 244 PHE A O 1
ATOM 1937 N N . VAL A 1 245 ? -1.637 -5.900 -25.710 1.00 57.44 245 VAL A N 1
ATOM 1938 C CA . VAL A 1 245 ? -2.314 -5.444 -24.485 1.00 57.44 245 VAL A CA 1
ATOM 1939 C C . VAL A 1 245 ? -3.796 -5.822 -24.505 1.00 57.44 245 VAL A C 1
ATOM 1941 O O . VAL A 1 245 ? -4.311 -6.211 -23.456 1.00 57.44 245 VAL A O 1
ATOM 1944 N N . VAL A 1 246 ? -4.451 -5.767 -25.669 1.00 56.88 246 VAL A N 1
ATOM 1945 C CA . VAL A 1 246 ? -5.827 -6.254 -25.866 1.00 56.88 246 VAL A CA 1
ATOM 1946 C C . VAL A 1 246 ? -5.901 -7.767 -25.645 1.00 56.88 246 VAL A C 1
ATOM 1948 O O . VAL A 1 246 ? -6.727 -8.212 -24.856 1.00 56.88 246 VAL A O 1
ATOM 1951 N N . LEU A 1 247 ? -4.952 -8.541 -26.177 1.00 55.62 247 LEU A N 1
ATOM 1952 C CA . LEU A 1 247 ? -4.828 -9.981 -25.937 1.00 55.62 247 LEU A CA 1
ATOM 1953 C C . LEU A 1 247 ? -4.698 -10.307 -24.445 1.00 55.62 247 LEU A C 1
ATOM 1955 O O . LEU A 1 247 ? -5.394 -11.175 -23.922 1.00 55.62 247 LEU A O 1
ATOM 1959 N N . VAL A 1 248 ? -3.785 -9.633 -23.739 1.00 58.12 248 VAL A N 1
ATOM 1960 C CA . VAL A 1 248 ? -3.591 -9.851 -22.296 1.00 58.12 248 VAL A CA 1
ATOM 1961 C C . VAL A 1 248 ? -4.849 -9.459 -21.522 1.00 58.12 248 VAL A C 1
ATOM 1963 O O . VAL A 1 248 ? -5.181 -10.108 -20.529 1.00 58.12 248 VAL A O 1
ATOM 1966 N N . PHE A 1 249 ? -5.564 -8.430 -21.971 1.00 57.69 249 PHE A N 1
ATOM 1967 C CA . PHE A 1 249 ? -6.825 -7.990 -21.390 1.00 57.69 249 PHE A CA 1
ATOM 1968 C C . PHE A 1 249 ? -7.945 -9.022 -21.607 1.00 57.69 249 PHE A C 1
ATOM 1970 O O . PHE A 1 249 ? -8.551 -9.457 -20.630 1.00 57.69 249 PHE A O 1
ATOM 1977 N N . GLU A 1 250 ? -8.151 -9.507 -22.830 1.00 54.44 250 GLU A N 1
ATOM 1978 C CA . GLU A 1 250 ? -9.154 -10.528 -23.164 1.00 54.44 250 GLU A CA 1
ATOM 1979 C C . GLU A 1 250 ? -8.853 -11.888 -22.538 1.00 54.44 250 GLU A C 1
ATOM 1981 O O . GLU A 1 250 ? -9.761 -12.533 -22.015 1.00 54.44 250 GLU A O 1
ATOM 1986 N N . LEU A 1 251 ? -7.585 -12.309 -22.487 1.00 54.78 251 LEU A N 1
ATOM 1987 C CA . LEU A 1 251 ? -7.178 -13.502 -21.739 1.00 54.78 251 LEU A CA 1
ATOM 1988 C C . LEU A 1 251 ? -7.449 -13.339 -20.242 1.00 54.78 251 LEU A C 1
ATOM 1990 O O . LEU A 1 251 ? -7.887 -14.284 -19.593 1.00 54.78 251 LEU A O 1
ATOM 1994 N N . THR A 1 252 ? -7.230 -12.147 -19.680 1.00 57.31 252 THR A N 1
ATOM 1995 C CA . THR A 1 252 ? -7.519 -11.881 -18.260 1.00 57.31 252 THR A CA 1
ATOM 1996 C C . THR A 1 252 ? -9.021 -11.912 -17.970 1.00 57.31 252 THR A C 1
ATOM 1998 O O . THR A 1 252 ? -9.411 -12.356 -16.892 1.00 57.31 252 THR A O 1
ATOM 2001 N N . VAL A 1 253 ? -9.861 -11.469 -18.911 1.00 54.91 253 VAL A N 1
ATOM 2002 C CA . VAL A 1 253 ? -11.329 -11.541 -18.811 1.00 54.91 253 VAL A CA 1
ATOM 2003 C C . VAL A 1 253 ? -11.813 -12.987 -18.959 1.00 54.91 253 VAL A C 1
ATOM 2005 O O . VAL A 1 253 ? -12.582 -13.465 -18.131 1.00 54.91 253 VAL A O 1
ATOM 2008 N N . THR A 1 254 ? -11.301 -13.708 -19.955 1.00 49.31 254 THR A N 1
ATOM 2009 C CA . THR A 1 254 ? -11.710 -15.079 -20.302 1.00 49.31 254 THR A CA 1
ATOM 2010 C C . THR A 1 254 ? -11.253 -16.110 -19.268 1.00 49.31 254 THR A C 1
ATOM 2012 O O . THR A 1 254 ? -11.961 -17.074 -18.985 1.00 49.31 254 THR A O 1
ATOM 2015 N N . CYS A 1 255 ? -10.074 -15.921 -18.671 1.00 49.06 255 CYS A N 1
ATOM 2016 C CA . CYS A 1 255 ? -9.541 -16.819 -17.646 1.00 49.06 255 CYS A CA 1
ATOM 2017 C C . CYS A 1 255 ? -10.063 -16.516 -16.229 1.00 49.06 255 CYS A C 1
ATOM 2019 O O . CYS A 1 255 ? -9.616 -17.156 -15.277 1.00 49.06 255 CYS A O 1
ATOM 2021 N N . ASN A 1 256 ? -10.977 -15.553 -16.065 1.00 48.97 256 ASN A N 1
ATOM 2022 C CA . ASN A 1 256 ? -11.616 -15.252 -14.787 1.00 48.97 256 ASN A CA 1
ATOM 2023 C C . ASN A 1 256 ? -13.020 -15.871 -14.746 1.00 48.97 256 ASN A C 1
ATOM 2025 O O . ASN A 1 256 ? -13.926 -15.418 -15.442 1.00 48.97 256 ASN A O 1
ATOM 2029 N N . GLU A 1 257 ? -13.224 -16.868 -13.881 1.00 48.22 257 GLU A N 1
ATOM 2030 C CA . GLU A 1 257 ? -14.523 -17.542 -13.687 1.00 48.22 257 GLU A CA 1
ATOM 2031 C C . GLU A 1 257 ? -15.657 -16.580 -13.273 1.00 48.22 257 GLU A C 1
ATOM 2033 O O . GLU A 1 257 ? -16.826 -16.894 -13.463 1.00 48.22 257 GLU A O 1
ATOM 2038 N N . PHE A 1 258 ? -15.334 -15.372 -12.794 1.00 47.72 258 PHE A N 1
ATOM 2039 C CA . PHE A 1 258 ? -16.312 -14.343 -12.416 1.00 47.72 258 PHE A CA 1
ATOM 2040 C C . PHE A 1 258 ? -17.254 -13.912 -13.561 1.00 47.72 258 PHE A C 1
ATOM 2042 O O . PHE A 1 258 ? -18.357 -13.445 -13.290 1.00 47.72 258 PHE A O 1
ATOM 2049 N N . PHE A 1 259 ? -16.858 -14.069 -14.830 1.00 47.06 259 PHE A N 1
ATOM 2050 C CA . PHE A 1 259 ? -17.670 -13.645 -15.981 1.00 47.06 259 PHE A CA 1
ATOM 2051 C C . PHE A 1 259 ? -18.526 -14.754 -16.606 1.00 47.06 259 PHE A C 1
ATOM 2053 O O . PHE A 1 259 ? -19.382 -14.453 -17.438 1.00 47.06 259 PHE A O 1
ATOM 2060 N N . GLN A 1 260 ? -18.356 -16.021 -16.208 1.00 45.41 260 GLN A N 1
ATOM 2061 C CA . GLN A 1 260 ? -19.153 -17.112 -16.787 1.00 45.41 260 GLN A CA 1
ATOM 2062 C C . GLN A 1 260 ? -20.621 -17.086 -16.324 1.00 45.41 260 GLN A C 1
ATOM 2064 O O . GLN A 1 260 ? -21.499 -17.539 -17.056 1.00 45.41 260 GLN A O 1
ATOM 2069 N N . ASP A 1 261 ? -20.918 -16.457 -15.183 1.00 41.41 261 ASP A N 1
ATOM 2070 C CA . ASP A 1 261 ? -22.275 -16.417 -14.620 1.00 41.41 261 ASP A CA 1
ATOM 2071 C C . ASP A 1 261 ? -23.193 -15.329 -15.214 1.00 41.41 261 ASP A C 1
ATOM 2073 O O . ASP A 1 261 ? -24.394 -15.324 -14.939 1.00 41.41 261 ASP A O 1
ATOM 2077 N N . MET A 1 262 ? -22.689 -14.423 -16.065 1.00 42.94 262 MET A N 1
ATOM 2078 C CA . MET A 1 262 ? -23.519 -13.359 -16.664 1.00 42.94 262 MET A CA 1
ATOM 2079 C C . MET A 1 262 ? -24.124 -13.698 -18.035 1.00 42.94 262 MET A C 1
ATOM 2081 O O . MET A 1 262 ? -25.054 -13.016 -18.458 1.00 42.94 262 MET A O 1
ATOM 2085 N N . ASN A 1 263 ? -23.686 -14.775 -18.695 1.00 39.97 263 ASN A N 1
ATOM 2086 C CA . ASN A 1 263 ? -24.241 -15.206 -19.990 1.00 39.97 263 ASN A CA 1
ATOM 2087 C C . ASN A 1 263 ? -25.270 -16.352 -19.876 1.00 39.97 263 ASN A C 1
ATOM 2089 O O . ASN A 1 263 ? -25.755 -16.850 -20.890 1.00 39.97 263 ASN A O 1
ATOM 2093 N N . GLY A 1 264 ? -25.626 -16.776 -18.655 1.00 38.88 264 GLY A N 1
ATOM 2094 C CA . GLY A 1 264 ? -26.435 -17.977 -18.407 1.00 38.88 264 GLY A CA 1
ATOM 2095 C C . GLY A 1 264 ? -27.929 -17.782 -18.115 1.00 38.88 264 GLY A C 1
ATOM 2096 O O . GLY A 1 264 ? -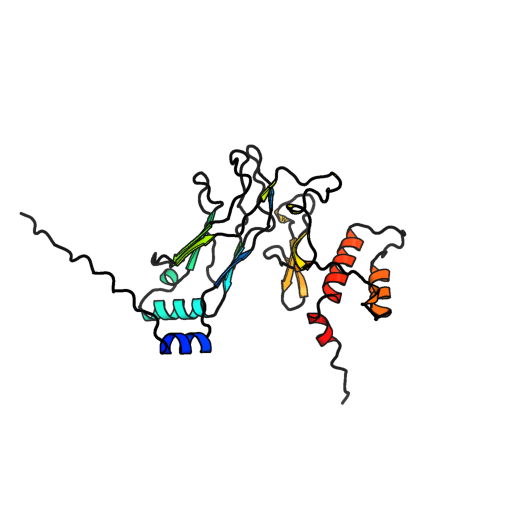28.654 -18.774 -18.063 1.00 38.88 264 GLY A O 1
ATOM 2097 N N . GLN A 1 265 ? -28.441 -16.559 -17.931 1.00 35.06 265 GLN A N 1
ATOM 2098 C CA . GLN A 1 265 ? -29.888 -16.352 -17.749 1.00 35.06 265 GLN A CA 1
ATOM 2099 C C . GLN A 1 265 ? -30.547 -15.927 -19.057 1.00 35.06 265 GLN A C 1
ATOM 2101 O O . GLN A 1 265 ? -30.700 -14.752 -19.379 1.00 35.06 265 GLN A O 1
ATOM 2106 N N . GLY A 1 266 ? -30.925 -16.953 -19.819 1.00 30.84 266 GLY A N 1
ATOM 2107 C CA . GLY A 1 266 ? -31.709 -16.829 -21.031 1.00 30.84 266 GLY A CA 1
ATOM 2108 C C . GLY A 1 266 ? -33.033 -16.099 -20.809 1.00 30.84 266 GLY A C 1
ATOM 2109 O O . GLY A 1 266 ? -33.759 -16.329 -19.840 1.00 30.84 266 GLY A O 1
ATOM 2110 N N . SER A 1 267 ? -33.359 -15.264 -21.794 1.00 33.50 267 SER A N 1
ATOM 2111 C CA . SER A 1 267 ? -34.705 -14.765 -22.053 1.00 33.50 267 SER A CA 1
ATOM 2112 C C . SER A 1 267 ? -35.710 -15.920 -22.074 1.00 33.50 267 SER A C 1
ATOM 2114 O O . SER A 1 267 ? -35.793 -16.666 -23.051 1.00 33.50 267 SER A O 1
ATOM 2116 N N . LYS A 1 268 ? -36.532 -16.033 -21.029 1.00 29.95 268 LYS A N 1
ATOM 2117 C CA . LYS A 1 268 ? -37.879 -16.587 -21.172 1.00 29.95 268 LYS A CA 1
ATOM 2118 C C . LYS A 1 268 ? -38.843 -15.423 -21.354 1.00 29.95 268 LYS A C 1
ATOM 2120 O O . LYS A 1 268 ? -39.071 -14.644 -20.436 1.00 29.95 268 LYS A O 1
ATOM 2125 N N . LYS A 1 269 ? -39.351 -15.332 -22.583 1.00 31.81 269 LYS A N 1
ATOM 2126 C CA . LYS A 1 269 ? -40.483 -14.504 -22.997 1.00 31.81 269 LYS A CA 1
ATOM 2127 C C . LYS A 1 269 ? -41.685 -14.736 -22.075 1.00 31.81 269 LYS A C 1
ATOM 2129 O O . LYS A 1 269 ? -42.052 -15.889 -21.844 1.00 31.81 269 LYS A O 1
ATOM 2134 N N . VAL A 1 270 ? -42.315 -13.643 -21.658 1.00 31.50 270 VAL A N 1
ATOM 2135 C CA . VAL A 1 270 ? -43.776 -13.497 -21.666 1.00 31.50 270 VAL A CA 1
ATOM 2136 C C . VAL A 1 270 ? -44.071 -12.360 -22.630 1.00 31.50 270 VAL A C 1
ATOM 2138 O O . VAL A 1 270 ? -43.340 -11.348 -22.544 1.00 31.50 270 VAL A O 1
#

Sequence (270 aa):
MAPVVTGKFGERPQPLRLTREAMRNYLKERGDQTVMILHAKVAQKSYGNEKRFFCPPPCVYLMGSGWKKKKEQMERDGCSEQESQPCAFIGIGNSDQEMQQLNLEGKNYCTAKTLYISDSDKRKHFMLSVKMFYGNSTDIGVFLSKRIKVISKPSKKKQSLKNADLCIASGTKVALFNRLRSQTVSTRYLHVEGGNFHASSQQWGAFYIHLCTSLSSCKDPQVLEHIMSGLDEDKDGEISFQEFVVLVFELTVTCNEFFQDMNGQGSKKV

Mean predicted aligned error: 13.18 Å

=== Feature glossary ===
The features interleaved in this record are:

— What the protein is —

Sequence gives the chain of amino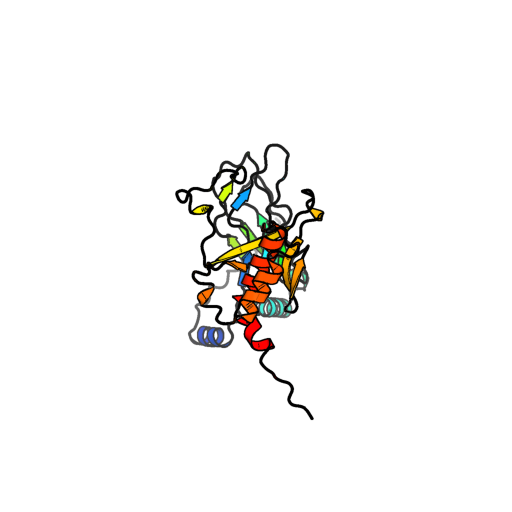 acids in standard one-letter code (A=alanine, C=cysteine, …, Y=tyrosine), read N→C. It is the only feature that is directly encoded by the gene; all structural features are derived from the folded form of this sequence.

Database cross-references. InterPro integrates a dozen domain/family signature databases into unified entries with residue-range hits. GO terms attach function/process/location labels with evidence codes. CATH codes position the fold in a four-level structural taxonomy. Organism is the NCBI-taxonomy species name.

— Where its atoms are —

Atomic coordinates in PDBx/mmCIF format — the same representation the Protein Data Bank distributes. Each line of the _atom_site loop places one backbone atom in Cartesian space (units: ångströms, origin: arbitrary).

The six renders are orthographic views along the three Cartesian axes in both directions. Representation (cartoon, sticks, or surface) and color scheme (sequence-rainbow or by-chain) vary across proteins so the training set covers all the common visualization conventions.

— Local backbone conformation —

Eight-state secondary structure (DSSP): H is the canonical α-helix, G the tighter 3₁₀-helix, I the wider π-helix; E/B are β-structure, T and S are turns and bends, and '-' is everything else. DSSP derives these from the pattern of main-chain N–H···O=C hydrogen bonds, not from the sequence.

P-SEA three-state annotation labels each residue as helix, strand, or coil based purely on the geometry of the Cα trace. It serves as a fallback when the full backbone (and thus DSSP) is unavailable.

The φ/ψ torsion pair specifies the backbone conformation at each residue. φ rotates about the N–Cα bond, ψ about the Cα–C bond. Steric clashes forbid most of the (φ, ψ) plane — the allowed regions (α-helix basin, β-sheet basin, left-handed helix) are the Ramachandran-allowed regions.

— Global shape and packing —

The geometric summary reports three shape descriptors. Rg (radius of gyration) measures how spread out the Cα atoms are about their centre of mass; compact globular proteins have small Rg, elongated or unfolded ones large. Cα contacts (<8 Å, |i−j|>4) count long-range residue pairs in spatial proximity — high for tightly packed folds, near zero for rods or random coil. The bounding-box extents give the protein's footprint along x, y, z in Å.

Solvent-accessible surface area (SASA) is the area in Å² traced out by the centre of a 1.4 Å probe sphere (a water molecule) rolled over the protein's van der Waals surface (Shrake–Rupley / Lee–Richards construction). Buried residues have near-zero SASA; fully exposed residues can exceed 200 Å². The total SASA scales roughly with the number of surface residues.

The contact map is a binary N×N matrix image: pixel (i, j) is dark where Cα_i and Cα_j are within 8 Å and |i−j|>4. Because the |i−j|>4 filter removes local helical contacts, off-diagonal stripes parallel to the main diagonal indicate parallel β-sheets; stripes perpendicular to it indicate antiparallel β-sheets. The Ramachandran plot scatters every residue's (φ, ψ) pair against the sterically allowed regions. The PAE heatmap renders the predicted-aligned-error matrix.

— Structural neighborhood —

3Di is Foldseek's structural alphabet. Each residue is assigned one of twenty discrete states based on how its Cα sits relative to its spatial (not sequential) neighbors. Aligning 3Di strings finds structural homologs roughly as well as full 3D superposition, but orders of magnitude faster.

Nearest PDB neighbors are the top structural matches found by Foldseek when searching this structure against the entire Protein Data Bank. Each hit reports a TM-score (0 to 1; >0.5 almost always implies the same fold) and an E-value. These are *structural* homologs — they may share no detectable sequence similarity.

— Confidence and disorder —

For AlphaFold models, the B-factor field carries pLDDT — the model's own estimate of local accuracy on a 0–100 scale. Regions with pLDDT<50 should be treated as essentially unmodeled; they often correspond to intrinsically disordered segments.

Crystallographic B-factors measure how much each atom's electron density is smeared out, in Å². They rise in mobile loops and surface residues and fall in the buried interior. In AlphaFold models this column is repurposed to hold pLDDT instead.

Predicted aligned error is AlphaFold's pairwise confidence. Unlike pLDDT (per-residue), PAE is per-residue-pair and captures whether two parts of the structure are correctly placed relative to each other. Units are ångströms of expected positional error.